Protein AF-A0A1F9TQT5-F1 (afdb_monomer_lite)

Radius of gyration: 27.57 Å; chains: 1; bounding box: 83×84×64 Å

Foldseek 3Di:
DDDDDDDDDDDDDDDDDDDDDDDDDDDDDDPDPPPPPPPVPPPPPLPPPPLDDDPDDDDDDDDDDDDDDDDDDDDDDDDDDDDDDDDDDDDDDDPLVVLVVLLVVLCVQLVVCVVVLVLQRNLVSLVSNLVSDDPLDLVNLQSLLSSLSSCVSVVVLVVSLVSLVVSCVSCVVSVHAAQSVLSSLQSNLSSCVVVVVLVSSLVSLVVSLVRYPDPVSNVVSVVSNVVSVVVD

pLDDT: mean 75.26, std 25.45, range [32.09, 98.75]

Secondary structure (DSSP, 8-state):
----------------------------------------------TT---S--PPPP-----PPPPPPPPPP--PPPP--PPP-PPP------HHHHHHHHHHHHHHHHHHHHHTT-HHHHHHHHHHHGGGSPTT-THHHHHHHHHHHHHHHTT-HHHHHHHHHHHHHHHHHHT--SHHHHHHHHHHHHHHHHTT-HHHHHHHHHHHHHH---HHHHHHHHHHHHHHHHT-

Structure (mmCIF, N/CA/C/O backbone):
data_AF-A0A1F9TQT5-F1
#
_entry.id   AF-A0A1F9TQT5-F1
#
loop_
_atom_site.group_PDB
_atom_site.id
_atom_site.type_symbol
_atom_site.label_atom_id
_atom_site.label_alt_id
_atom_site.label_comp_id
_atom_site.label_asym_id
_atom_site.label_entity_id
_atom_site.label_seq_id
_atom_site.pdbx_PDB_ins_code
_atom_site.Cartn_x
_atom_site.Cartn_y
_atom_site.Cartn_z
_atom_site.occupancy
_atom_site.B_iso_or_equiv
_atom_site.auth_seq_id
_atom_site.auth_comp_id
_atom_site.auth_asym_id
_atom_site.auth_atom_id
_atom_site.pdbx_PDB_model_num
ATOM 1 N N . MET A 1 1 ? -51.289 10.718 -41.115 1.00 45.22 1 MET A N 1
ATOM 2 C CA . MET A 1 1 ? -51.256 12.180 -41.342 1.00 45.22 1 MET A CA 1
ATOM 3 C C . MET A 1 1 ? -50.184 12.762 -40.437 1.00 45.22 1 MET A C 1
ATOM 5 O O . MET A 1 1 ? -50.334 12.695 -39.227 1.00 45.22 1 MET A O 1
ATOM 9 N N . GLY A 1 2 ? -49.058 13.178 -41.018 1.00 49.69 2 GLY A N 1
ATOM 10 C CA . GLY A 1 2 ? -47.889 13.660 -40.278 1.00 49.69 2 GLY A CA 1
ATOM 11 C C . GLY A 1 2 ? -47.959 15.147 -39.932 1.00 49.69 2 GLY A C 1
ATOM 12 O O . GLY A 1 2 ? -48.778 15.867 -40.498 1.00 49.69 2 GLY A O 1
ATOM 13 N N . LYS A 1 3 ? -47.073 15.569 -39.021 1.00 54.22 3 LYS A N 1
ATOM 14 C CA . LYS A 1 3 ? -46.531 16.934 -38.871 1.00 54.22 3 LYS A CA 1
ATOM 15 C C . LYS A 1 3 ? -45.318 16.879 -37.922 1.00 54.22 3 LYS A C 1
ATOM 17 O O . LYS A 1 3 ? -45.461 16.482 -36.774 1.00 54.22 3 LYS A O 1
ATOM 22 N N . THR A 1 4 ? -44.103 16.894 -38.475 1.00 53.19 4 THR A N 1
ATOM 23 C CA . THR A 1 4 ? -43.129 18.010 -38.418 1.00 53.19 4 THR A CA 1
ATOM 24 C C . THR A 1 4 ? -42.809 18.519 -37.010 1.00 53.19 4 THR A C 1
ATOM 26 O O . THR A 1 4 ? -43.543 19.338 -36.467 1.00 53.19 4 THR A O 1
ATOM 29 N N . PHE A 1 5 ? -41.648 18.122 -36.475 1.00 62.62 5 PHE A N 1
ATOM 30 C CA . PHE A 1 5 ? -40.952 18.878 -35.432 1.00 62.62 5 PHE A CA 1
ATOM 31 C C . PHE A 1 5 ? -39.603 19.367 -35.959 1.00 62.62 5 PHE A C 1
ATOM 33 O O . PHE A 1 5 ? -38.806 18.611 -36.512 1.00 62.62 5 PHE A O 1
ATOM 40 N N . ILE A 1 6 ? -39.437 20.679 -35.836 1.00 65.12 6 ILE A N 1
ATOM 41 C CA . ILE A 1 6 ? -38.370 21.515 -36.371 1.00 65.12 6 ILE A CA 1
ATOM 42 C C . ILE A 1 6 ? -37.166 21.464 -35.425 1.00 65.12 6 ILE A C 1
ATOM 44 O O . ILE A 1 6 ? -37.299 21.644 -34.216 1.00 65.12 6 ILE A O 1
ATOM 48 N N . VAL A 1 7 ? -35.992 21.233 -36.010 1.00 57.22 7 VAL A N 1
ATOM 49 C CA . VAL A 1 7 ? -34.671 21.316 -35.381 1.00 57.22 7 VAL A CA 1
ATOM 50 C C . VAL A 1 7 ? -34.305 22.790 -35.194 1.00 57.22 7 VAL A C 1
ATOM 52 O O . VAL A 1 7 ? -34.235 23.523 -36.177 1.00 57.22 7 VAL A O 1
ATOM 55 N N . PHE A 1 8 ? -34.021 23.219 -33.963 1.00 59.56 8 PHE A N 1
ATOM 56 C CA . PHE A 1 8 ? -33.324 24.482 -33.704 1.00 59.56 8 PHE A CA 1
ATOM 57 C C . PHE A 1 8 ? -31.905 24.192 -33.215 1.00 59.56 8 PHE A C 1
ATOM 59 O O . PHE A 1 8 ? -31.675 23.784 -32.080 1.00 59.56 8 PHE A O 1
ATOM 66 N N . LEU A 1 9 ? -30.964 24.389 -34.136 1.00 54.84 9 LEU A N 1
ATOM 67 C CA . LEU A 1 9 ? -29.524 24.419 -33.930 1.00 54.84 9 LEU A CA 1
ATOM 68 C C . LEU A 1 9 ? -29.141 25.854 -33.535 1.00 54.84 9 LEU A C 1
ATOM 70 O O . LEU A 1 9 ? -29.185 26.751 -34.374 1.00 54.84 9 LEU A O 1
ATOM 74 N N . THR A 1 10 ? -28.772 26.091 -32.278 1.00 59.00 10 THR A N 1
ATOM 75 C CA . THR A 1 10 ? -28.214 27.377 -31.836 1.00 59.00 10 THR A CA 1
ATOM 76 C C . THR A 1 10 ? -26.701 27.269 -31.689 1.00 59.00 10 THR A C 1
ATOM 78 O O . THR A 1 10 ? -26.166 26.738 -30.719 1.00 59.00 10 THR A O 1
ATOM 81 N N . LEU A 1 11 ? -26.014 27.777 -32.711 1.00 53.59 11 LEU A N 1
ATOM 82 C CA . LEU A 1 11 ? -24.573 27.978 -32.776 1.00 53.59 11 LEU A CA 1
ATOM 83 C C . LEU A 1 11 ? -24.251 29.357 -32.180 1.00 53.59 11 LEU A C 1
ATOM 85 O O . LEU A 1 11 ? -24.638 30.375 -32.750 1.00 53.59 11 LEU A O 1
ATOM 89 N N . ALA A 1 12 ? -23.554 29.403 -31.044 1.00 63.47 12 ALA A N 1
ATOM 90 C CA . ALA A 1 12 ? -23.038 30.647 -30.476 1.00 63.47 12 ALA A CA 1
ATOM 91 C C . ALA A 1 12 ? -21.530 30.753 -30.745 1.00 63.47 12 ALA A C 1
ATOM 93 O O . ALA A 1 12 ? -20.718 30.075 -30.117 1.00 63.47 12 ALA A O 1
ATOM 94 N N . PHE A 1 13 ? -21.178 31.611 -31.704 1.00 51.25 13 PHE A N 1
ATOM 95 C CA . PHE A 1 13 ? -19.832 32.139 -31.906 1.00 51.25 13 PHE A CA 1
ATOM 96 C C . PHE A 1 13 ? -19.514 33.148 -30.795 1.00 51.25 13 PHE A C 1
ATOM 98 O O . PHE A 1 13 ? -20.231 34.132 -30.631 1.00 51.25 13 PHE A O 1
ATOM 105 N N . LEU A 1 14 ? -18.416 32.935 -30.071 1.00 60.16 14 LEU A N 1
ATOM 106 C CA . LEU A 1 14 ? -17.790 33.949 -29.223 1.00 60.16 14 LEU A CA 1
ATOM 107 C C . LEU A 1 14 ? -16.390 34.235 -29.767 1.00 60.16 14 LEU A C 1
ATOM 109 O O . LEU A 1 14 ? -15.408 33.571 -29.450 1.00 60.16 14 LEU A O 1
ATOM 113 N N . THR A 1 15 ? -16.349 35.235 -30.641 1.00 62.97 15 THR A N 1
ATOM 114 C CA . THR A 1 15 ? -15.169 35.995 -31.050 1.00 62.97 15 THR A CA 1
ATOM 115 C C . THR A 1 15 ? -14.779 36.968 -29.937 1.00 62.97 15 THR A C 1
ATOM 117 O O . THR A 1 15 ? -15.604 37.778 -29.519 1.00 62.97 15 THR A O 1
ATOM 120 N N . GLY A 1 16 ? -13.524 36.925 -29.488 1.00 53.72 16 GLY A N 1
ATOM 121 C CA . GLY A 1 16 ? -12.944 37.891 -28.552 1.00 53.72 16 GLY A CA 1
ATOM 122 C C . GLY A 1 16 ? -11.478 38.154 -28.892 1.00 53.72 16 GLY A C 1
ATOM 123 O O . GLY A 1 16 ? -10.667 37.234 -28.900 1.00 53.72 16 GLY A O 1
ATOM 124 N N . CYS A 1 17 ? -11.181 39.407 -29.234 1.00 53.62 17 CYS A N 1
ATOM 125 C CA . CYS A 1 17 ? -9.953 39.894 -29.853 1.00 53.62 17 CYS A CA 1
ATOM 126 C C . CYS A 1 17 ? -8.804 40.220 -28.871 1.00 53.62 17 CYS A C 1
ATOM 128 O O . CYS A 1 17 ? -9.036 40.609 -27.733 1.00 53.62 17 CYS A O 1
ATOM 130 N N . SER A 1 18 ? -7.591 40.231 -29.439 1.00 51.34 18 SER A N 1
ATOM 131 C CA . SER A 1 18 ? -6.497 41.201 -29.226 1.00 51.34 18 SER A CA 1
ATOM 132 C C . SER A 1 18 ? -5.712 41.235 -27.905 1.00 51.34 18 SER A C 1
ATOM 134 O O . SER A 1 18 ? -6.161 41.763 -26.895 1.00 51.34 18 SER A O 1
ATOM 136 N N . GLY A 1 19 ? -4.428 40.872 -28.005 1.00 47.56 19 GLY A N 1
ATOM 137 C CA . GLY A 1 19 ? -3.360 41.259 -27.079 1.00 47.56 19 GLY A CA 1
ATOM 138 C C . GLY A 1 19 ? -1.997 41.245 -27.784 1.00 47.56 19 GLY A C 1
ATOM 139 O O . GLY A 1 19 ? -1.537 40.208 -28.237 1.00 47.56 19 GLY A O 1
ATOM 140 N N . MET A 1 20 ? -1.402 42.425 -27.928 1.00 47.47 20 MET A N 1
ATOM 141 C CA . MET A 1 20 ? -0.271 42.824 -28.779 1.00 47.47 20 MET A CA 1
ATOM 142 C C . MET A 1 20 ? 1.074 42.871 -28.002 1.00 47.47 20 MET A C 1
ATOM 144 O O . MET A 1 20 ? 1.066 43.308 -26.855 1.00 47.47 20 MET A O 1
ATOM 148 N N . ARG A 1 21 ? 2.208 42.618 -28.705 1.00 49.56 21 ARG A N 1
ATOM 149 C CA . ARG A 1 21 ? 3.641 42.971 -28.404 1.00 49.56 21 ARG A CA 1
ATOM 150 C C . ARG A 1 21 ? 4.339 42.182 -27.267 1.00 49.56 21 ARG A C 1
ATOM 152 O O . ARG A 1 21 ? 3.702 41.829 -26.294 1.00 49.56 21 ARG A O 1
ATOM 159 N N . ARG A 1 22 ? 5.652 41.885 -27.270 1.00 40.47 22 ARG A N 1
ATOM 160 C CA . ARG A 1 22 ? 6.857 42.432 -27.939 1.00 40.47 22 ARG A CA 1
ATOM 161 C C . ARG A 1 22 ? 7.814 41.307 -28.368 1.00 40.47 22 ARG A C 1
ATOM 163 O O . ARG A 1 22 ? 7.971 40.325 -27.656 1.00 40.47 22 ARG A O 1
ATOM 170 N N . SER A 1 23 ? 8.525 41.542 -29.462 1.00 57.75 23 SER A N 1
ATOM 171 C CA . SER A 1 23 ? 9.798 40.912 -29.811 1.00 57.75 23 SER A CA 1
ATOM 172 C C . SER A 1 23 ? 10.954 41.770 -29.285 1.00 57.75 23 SER A C 1
ATOM 174 O O . SER A 1 23 ? 10.975 42.974 -29.550 1.00 57.75 23 SER A O 1
ATOM 176 N N . SER A 1 24 ? 11.916 41.163 -28.589 1.00 50.78 24 SER A N 1
ATOM 177 C CA . SER A 1 24 ? 13.269 41.708 -28.439 1.00 50.78 24 SER A CA 1
ATOM 178 C C . SER A 1 24 ? 14.276 40.616 -28.064 1.00 50.78 24 SER A C 1
ATOM 180 O O . SER A 1 24 ? 14.103 39.947 -27.049 1.00 50.78 24 SER A O 1
ATOM 182 N N . THR A 1 25 ? 15.342 40.582 -28.870 1.00 45.00 25 THR A N 1
ATOM 183 C CA . THR A 1 25 ? 16.742 40.212 -28.578 1.00 45.00 25 THR A CA 1
ATOM 184 C C . THR A 1 25 ? 17.143 38.747 -28.376 1.00 45.00 25 THR A C 1
ATOM 186 O O . THR A 1 25 ? 16.633 38.033 -27.523 1.00 45.00 25 THR A O 1
ATOM 189 N N . ALA A 1 26 ? 18.112 38.377 -29.217 1.00 47.78 26 ALA A N 1
ATOM 190 C CA . ALA A 1 26 ? 18.937 37.184 -29.229 1.00 47.78 26 ALA A CA 1
ATOM 191 C C . ALA A 1 26 ? 20.038 37.213 -28.148 1.00 47.78 26 ALA A C 1
ATOM 193 O O . ALA A 1 26 ? 20.253 38.248 -27.517 1.00 47.78 26 ALA A O 1
ATOM 194 N N . GLU A 1 27 ? 20.759 36.087 -28.090 1.00 49.69 27 GLU A N 1
ATOM 195 C CA . GLU A 1 27 ? 22.012 35.802 -27.372 1.00 49.69 27 GLU A CA 1
ATOM 196 C C . GLU A 1 27 ? 21.855 35.495 -25.866 1.00 49.69 27 GLU A C 1
ATOM 198 O O . GLU A 1 27 ? 21.744 36.393 -25.039 1.00 49.69 27 GLU A O 1
ATOM 203 N N . ASP A 1 28 ? 21.832 34.211 -25.496 1.00 40.28 28 ASP A N 1
ATOM 204 C CA . ASP A 1 28 ? 23.001 33.540 -24.898 1.00 40.28 28 ASP A CA 1
ATOM 205 C C . ASP A 1 28 ? 22.652 32.074 -24.579 1.00 40.28 28 ASP A C 1
ATOM 207 O O . ASP A 1 28 ? 21.642 31.750 -23.949 1.00 40.28 28 ASP A O 1
ATOM 211 N N . GLU A 1 29 ? 23.484 31.178 -25.090 1.00 49.66 29 GLU A N 1
ATOM 212 C CA . GLU A 1 29 ? 23.343 29.734 -25.022 1.00 49.66 29 GLU A CA 1
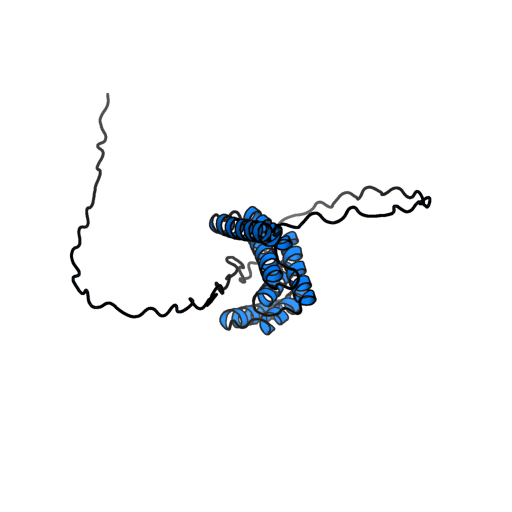ATOM 213 C C . GLU A 1 29 ? 23.944 29.253 -23.697 1.00 49.66 29 GLU A C 1
ATOM 215 O O . GLU A 1 29 ? 25.135 28.980 -23.584 1.00 49.66 29 GLU A O 1
ATOM 220 N N . THR A 1 30 ? 23.107 29.128 -22.668 1.00 42.69 30 THR A N 1
ATOM 221 C CA . THR A 1 30 ? 23.433 28.336 -21.478 1.00 42.69 30 THR A CA 1
ATOM 222 C C . THR A 1 30 ? 22.415 27.214 -21.348 1.00 42.69 30 THR A C 1
ATOM 224 O O . THR A 1 30 ? 21.238 27.416 -21.054 1.00 42.69 30 THR A O 1
ATOM 227 N N . VAL A 1 31 ? 22.876 25.993 -21.627 1.00 46.22 31 VAL A N 1
ATOM 228 C CA . VAL A 1 31 ? 22.126 24.752 -21.421 1.00 46.22 31 VAL A CA 1
ATOM 229 C C . VAL A 1 31 ? 21.972 24.541 -19.915 1.00 46.22 31 VAL A C 1
ATOM 231 O O . VAL A 1 31 ? 22.764 23.855 -19.270 1.00 46.22 31 VAL A O 1
ATOM 234 N N . GLU A 1 32 ? 20.947 25.162 -19.340 1.00 35.03 32 GLU A N 1
ATOM 235 C CA . GLU A 1 32 ? 20.477 24.853 -17.999 1.00 35.03 32 GLU A CA 1
ATOM 236 C C . GLU A 1 32 ? 19.647 23.564 -18.086 1.00 35.03 32 GLU A C 1
ATOM 238 O O . GLU A 1 32 ? 18.531 23.524 -18.609 1.00 35.03 32 GLU A O 1
ATOM 243 N N . LEU A 1 33 ? 20.244 22.464 -17.624 1.00 42.53 33 LEU A N 1
ATOM 244 C CA . LEU A 1 33 ? 19.561 21.191 -17.415 1.00 42.53 33 LEU A CA 1
ATOM 245 C C . LEU A 1 33 ? 18.274 21.444 -16.614 1.00 42.53 33 LEU A C 1
ATOM 247 O O . LEU A 1 33 ? 18.366 21.983 -15.507 1.00 42.53 33 LEU A O 1
ATOM 251 N N . PRO A 1 34 ? 17.083 21.031 -17.090 1.00 36.38 34 PRO A N 1
ATOM 252 C CA . PRO A 1 34 ? 15.889 21.133 -16.274 1.00 36.38 34 PRO A CA 1
ATOM 253 C C . PRO A 1 34 ? 16.090 20.261 -15.038 1.00 36.38 34 PRO A C 1
ATOM 255 O O . PRO A 1 34 ? 16.117 19.028 -15.108 1.00 36.38 34 PRO A O 1
ATOM 258 N N . SER A 1 35 ? 16.246 20.933 -13.897 1.00 39.50 35 SER A N 1
ATOM 259 C CA . SER A 1 35 ? 16.169 20.334 -12.577 1.00 39.50 35 SER A CA 1
ATOM 260 C C . SER A 1 35 ? 14.953 19.421 -12.549 1.00 39.50 35 SER A C 1
ATOM 262 O O . SER A 1 35 ? 13.808 19.859 -12.673 1.00 39.50 35 SER A O 1
ATOM 264 N N . ARG A 1 36 ? 15.222 18.124 -12.395 1.00 41.88 36 ARG A N 1
ATOM 265 C CA . ARG A 1 36 ? 14.241 17.066 -12.176 1.00 41.88 36 ARG A CA 1
ATOM 266 C C . ARG A 1 36 ? 13.657 17.239 -10.773 1.00 41.88 36 ARG A C 1
ATOM 268 O O . ARG A 1 36 ? 13.863 16.414 -9.890 1.00 41.88 36 ARG A O 1
ATOM 275 N N . GLY A 1 37 ? 12.931 18.336 -10.571 1.00 36.12 37 GLY A N 1
ATOM 276 C CA . GLY A 1 37 ? 12.015 18.550 -9.464 1.00 36.12 37 GLY A CA 1
ATOM 277 C C . GLY A 1 37 ? 10.826 17.629 -9.665 1.00 36.12 37 GLY A C 1
ATOM 278 O O . GLY A 1 37 ? 9.769 18.040 -10.133 1.00 36.12 37 GLY A O 1
ATOM 279 N N . GLY A 1 38 ? 11.042 16.343 -9.390 1.00 38.09 38 GLY A N 1
ATOM 280 C CA . GLY A 1 38 ? 10.007 15.328 -9.341 1.00 38.09 38 GLY A CA 1
ATOM 281 C C . GLY A 1 38 ? 9.095 15.595 -8.157 1.00 38.09 38 GLY A C 1
ATOM 282 O O . GLY A 1 38 ? 9.127 14.868 -7.170 1.00 38.09 38 GLY A O 1
ATOM 283 N N . ASP A 1 39 ? 8.251 16.613 -8.271 1.00 34.19 39 ASP A N 1
ATOM 284 C CA . ASP A 1 39 ? 7.104 16.804 -7.399 1.00 34.19 39 ASP A CA 1
ATOM 285 C C . ASP A 1 39 ? 5.994 15.824 -7.829 1.00 34.19 39 ASP A C 1
ATOM 287 O O . ASP A 1 39 ? 4.880 16.175 -8.204 1.00 34.19 39 ASP A O 1
ATOM 291 N N . SER A 1 40 ? 6.318 14.526 -7.828 1.00 41.47 40 SER A N 1
ATOM 292 C CA . SER A 1 40 ? 5.352 13.437 -8.012 1.00 41.47 40 SER A CA 1
ATOM 293 C C . SER A 1 40 ? 4.633 13.099 -6.705 1.00 41.47 40 SER A C 1
ATOM 295 O O . SER A 1 40 ? 3.995 12.051 -6.583 1.00 41.47 40 SER A O 1
ATOM 297 N N . SER A 1 41 ? 4.683 14.007 -5.730 1.00 40.16 41 SER A N 1
ATOM 298 C CA . SER A 1 41 ? 3.899 13.962 -4.508 1.00 40.16 41 SER A CA 1
ATOM 299 C C . SER A 1 41 ? 2.463 14.448 -4.760 1.00 40.16 41 SER A C 1
ATOM 301 O O . SER A 1 41 ? 1.881 15.189 -3.972 1.00 40.16 41 SER A O 1
ATOM 303 N N . GLN A 1 42 ? 1.808 13.960 -5.826 1.00 41.66 42 GLN A N 1
ATOM 304 C CA . GLN A 1 42 ? 0.351 13.880 -5.777 1.00 41.66 42 GLN A CA 1
ATOM 305 C C . GLN A 1 42 ? 0.019 12.899 -4.658 1.00 41.66 42 GLN A C 1
ATOM 307 O O . GLN A 1 42 ? -0.041 11.680 -4.854 1.00 41.66 42 GLN A O 1
ATOM 312 N N . ALA A 1 43 ? -0.121 13.470 -3.460 1.00 38.75 43 ALA A N 1
ATOM 313 C CA . ALA A 1 43 ? -0.627 12.849 -2.265 1.00 38.75 43 ALA A CA 1
ATOM 314 C C . ALA A 1 43 ? -1.922 12.170 -2.675 1.00 38.75 43 ALA A C 1
ATOM 316 O O . ALA A 1 43 ? -2.959 12.811 -2.875 1.00 38.75 43 ALA A O 1
ATOM 317 N N . PHE A 1 44 ? -1.822 10.862 -2.882 1.00 43.09 44 PHE A N 1
ATOM 318 C CA . PHE A 1 44 ? -2.941 10.015 -3.195 1.00 43.09 44 PHE A CA 1
ATOM 319 C C . PHE A 1 44 ? -3.796 10.009 -1.940 1.00 43.09 44 PHE A C 1
ATOM 321 O O . PHE A 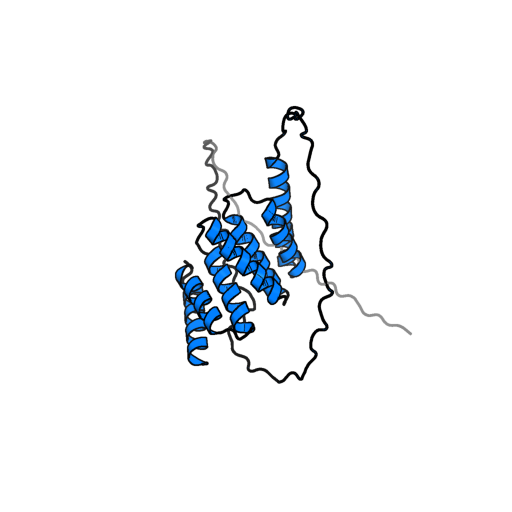1 44 ? -3.631 9.208 -1.029 1.00 43.09 44 PHE A O 1
ATOM 328 N N . SER A 1 45 ? -4.683 10.994 -1.863 1.00 46.19 45 SER A N 1
ATOM 329 C CA . SER A 1 45 ? -5.809 10.960 -0.958 1.00 46.19 45 SER A CA 1
ATOM 330 C C . SER A 1 45 ? -6.571 9.725 -1.384 1.00 46.19 45 SER A C 1
ATOM 332 O O . SER A 1 45 ? -7.228 9.804 -2.414 1.00 46.19 45 SER A O 1
ATOM 334 N N . LEU A 1 46 ? -6.400 8.597 -0.680 1.00 46.12 46 LEU A N 1
ATOM 335 C CA . LEU A 1 46 ? -7.192 7.378 -0.848 1.00 46.12 46 LEU A CA 1
ATOM 336 C C . LEU A 1 46 ? -8.666 7.813 -0.971 1.00 46.12 46 LEU A C 1
ATOM 338 O O . LEU A 1 46 ? -9.288 8.156 0.038 1.00 46.12 46 LEU A O 1
ATOM 342 N N . PRO A 1 47 ? -9.219 7.932 -2.192 1.00 37.53 47 PRO A N 1
ATOM 343 C CA . PRO A 1 47 ? -10.530 8.501 -2.385 1.00 37.53 47 PRO A CA 1
ATOM 344 C C . PRO A 1 47 ? -11.505 7.393 -2.044 1.00 37.53 47 PRO A C 1
ATOM 346 O O . PRO A 1 47 ? -11.455 6.309 -2.624 1.00 37.53 47 PRO A O 1
ATOM 349 N N . GLY A 1 48 ? -12.353 7.660 -1.058 1.00 38.69 48 GLY A N 1
ATOM 350 C CA . GLY A 1 48 ? -13.302 6.669 -0.575 1.00 38.69 48 GLY A CA 1
ATOM 351 C C . GLY A 1 48 ? -12.742 5.706 0.468 1.00 38.69 48 GLY A C 1
ATOM 352 O O . GLY A 1 48 ? -13.225 4.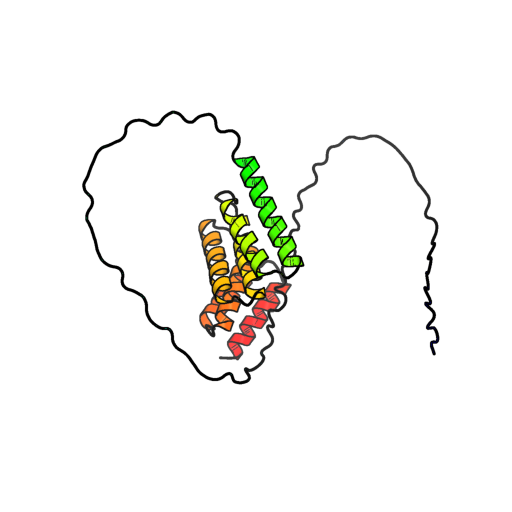584 0.542 1.00 38.69 48 GLY A O 1
ATOM 353 N N . VAL A 1 49 ? -11.793 6.129 1.310 1.00 43.62 49 VAL A N 1
ATOM 354 C CA . VAL A 1 49 ? -11.755 5.617 2.690 1.00 43.62 49 VAL A CA 1
ATOM 355 C C . VAL A 1 49 ? -12.724 6.485 3.503 1.00 43.62 49 VAL A C 1
ATOM 357 O O . VAL A 1 49 ? -12.332 7.562 3.963 1.00 43.62 49 VAL A O 1
ATOM 360 N N . PRO A 1 50 ? -14.018 6.124 3.622 1.00 38.56 50 PRO A N 1
ATOM 361 C CA . PRO A 1 50 ? -14.889 6.786 4.574 1.00 38.56 50 PRO A CA 1
ATOM 362 C C . PRO A 1 50 ? -14.379 6.440 5.974 1.00 38.56 50 PRO A C 1
ATOM 364 O O . PRO A 1 50 ? -14.693 5.393 6.517 1.00 38.56 50 PRO A O 1
ATOM 367 N N . LEU A 1 51 ? -13.626 7.348 6.594 1.00 51.09 51 LEU A N 1
ATOM 368 C CA . LEU A 1 51 ? -13.324 7.290 8.033 1.00 51.09 51 LEU A CA 1
ATOM 369 C C . LEU A 1 51 ? -14.536 7.723 8.884 1.00 51.09 51 LEU A C 1
ATOM 371 O O . LEU A 1 51 ? -14.390 8.140 10.029 1.00 51.09 51 LEU A O 1
ATOM 375 N N . LYS A 1 52 ? -15.747 7.683 8.311 1.00 40.78 52 LYS A N 1
ATOM 376 C CA . LYS A 1 52 ? -17.006 7.888 9.025 1.00 40.78 52 LYS A CA 1
ATOM 377 C C . LYS A 1 52 ? -17.634 6.529 9.295 1.00 40.78 52 LYS A C 1
ATOM 379 O O . LYS A 1 52 ? -17.993 5.802 8.374 1.00 40.78 52 LYS A O 1
ATOM 384 N N . PHE A 1 53 ? -17.772 6.245 10.583 1.00 40.00 53 PHE A N 1
ATOM 385 C CA . PHE A 1 53 ? -18.536 5.151 11.158 1.00 40.00 53 PHE A CA 1
ATOM 386 C C . PHE A 1 53 ? -19.960 5.133 10.575 1.00 40.00 53 PHE A C 1
ATOM 388 O O . PHE A 1 53 ? -20.740 6.053 10.813 1.00 40.00 53 PHE A O 1
ATOM 395 N N . MET A 1 54 ? -20.303 4.096 9.809 1.00 34.94 54 MET A N 1
ATOM 396 C CA . MET A 1 54 ? -21.698 3.706 9.593 1.00 34.94 54 MET A CA 1
ATOM 397 C C . MET A 1 54 ? -21.915 2.364 10.303 1.00 34.94 54 MET A C 1
ATOM 399 O O . MET A 1 54 ? -21.188 1.411 10.007 1.00 34.94 54 MET A O 1
ATOM 403 N N . PRO A 1 55 ? -22.865 2.271 11.252 1.00 35.25 55 PRO A N 1
ATOM 404 C CA . PRO A 1 55 ? -23.174 1.012 11.917 1.00 35.25 55 PRO A CA 1
ATOM 405 C C . PRO A 1 55 ? -23.776 0.013 10.910 1.00 35.25 55 PRO A C 1
ATOM 407 O O . PRO A 1 55 ? -24.523 0.418 10.014 1.00 35.25 55 PRO A O 1
ATOM 410 N N . PRO A 1 56 ? -23.450 -1.289 11.007 1.00 42.50 56 PRO A N 1
ATOM 411 C CA . PRO A 1 56 ? -23.879 -2.269 10.020 1.00 42.50 56 PRO A CA 1
ATOM 412 C C . PRO A 1 56 ? -25.370 -2.595 10.167 1.00 42.50 56 PRO A C 1
ATOM 414 O O . PRO A 1 56 ? -25.803 -3.128 11.187 1.00 42.50 56 PRO A O 1
ATOM 417 N N . ALA A 1 57 ? -26.138 -2.354 9.104 1.00 35.72 57 ALA A N 1
ATOM 418 C CA . ALA A 1 57 ? -27.381 -3.077 8.877 1.00 35.72 57 ALA A CA 1
ATOM 419 C C . ALA A 1 57 ? -27.050 -4.552 8.598 1.00 35.72 57 ALA A C 1
ATOM 421 O O . ALA A 1 57 ? -26.160 -4.873 7.805 1.00 35.72 57 ALA A O 1
ATOM 422 N N . ALA A 1 58 ? -27.761 -5.425 9.304 1.00 40.75 58 ALA A N 1
ATOM 423 C CA . ALA A 1 58 ? -27.594 -6.866 9.335 1.00 40.75 58 ALA A CA 1
ATOM 424 C C . ALA A 1 58 ? -27.475 -7.504 7.939 1.00 40.75 58 ALA A C 1
ATOM 426 O O . ALA A 1 58 ? -28.303 -7.275 7.057 1.00 40.75 58 ALA A O 1
ATOM 427 N N . ARG A 1 59 ? -26.480 -8.382 7.769 1.00 42.47 59 ARG A N 1
ATOM 428 C CA . ARG A 1 59 ? -26.493 -9.412 6.727 1.00 42.47 59 ARG A CA 1
ATOM 429 C C . ARG A 1 59 ? -26.276 -10.779 7.356 1.00 42.47 59 ARG A C 1
ATOM 431 O O . ARG A 1 59 ? -25.370 -10.998 8.153 1.00 42.47 59 ARG A O 1
ATOM 438 N N . THR A 1 60 ? -27.201 -11.649 7.001 1.00 34.56 60 THR A N 1
ATOM 439 C CA . THR A 1 60 ? -27.445 -13.007 7.462 1.00 34.56 60 THR A CA 1
ATOM 440 C C . THR A 1 60 ? -26.405 -14.016 6.969 1.00 34.56 60 THR A C 1
ATOM 442 O O . THR A 1 60 ? -25.977 -13.969 5.822 1.00 34.56 60 THR A O 1
ATOM 445 N N . LYS A 1 61 ? -26.063 -14.934 7.883 1.00 36.84 61 LYS A N 1
ATOM 446 C CA . LYS A 1 61 ? -25.646 -16.346 7.751 1.00 36.84 61 LYS A CA 1
ATOM 447 C C . LYS A 1 61 ? -25.081 -16.883 6.412 1.00 36.84 61 LYS A C 1
ATOM 449 O O . LYS A 1 61 ? -25.814 -17.086 5.455 1.00 36.84 61 LYS A O 1
ATOM 454 N N . ALA A 1 62 ? -23.818 -17.313 6.534 1.00 32.09 62 ALA A N 1
ATOM 455 C CA . ALA A 1 62 ? -23.272 -18.669 6.319 1.00 32.09 62 ALA A CA 1
ATOM 456 C C . ALA A 1 62 ? -23.110 -19.260 4.901 1.00 32.09 62 ALA A C 1
ATOM 458 O O . ALA A 1 62 ? -24.086 -19.516 4.210 1.00 32.09 62 ALA A O 1
ATOM 459 N N . ALA A 1 63 ? -21.870 -19.670 4.589 1.00 32.84 63 ALA A N 1
ATOM 460 C CA . ALA A 1 63 ? -21.501 -21.069 4.312 1.00 32.84 63 ALA A CA 1
ATOM 461 C C . ALA A 1 63 ? -19.966 -21.249 4.403 1.00 32.84 63 ALA A C 1
ATOM 463 O O . ALA A 1 63 ? -19.206 -20.393 3.955 1.00 32.84 63 ALA A O 1
ATOM 464 N N . ALA A 1 64 ? -19.536 -22.339 5.042 1.00 41.97 64 ALA A N 1
ATOM 465 C CA . ALA A 1 64 ? -18.147 -22.723 5.308 1.00 41.97 64 ALA A CA 1
ATOM 466 C C . ALA A 1 64 ? -17.470 -23.405 4.090 1.00 41.97 64 ALA A C 1
ATOM 468 O O . ALA A 1 64 ? -18.179 -23.904 3.215 1.00 41.97 64 ALA A O 1
ATOM 469 N N . PRO A 1 65 ? -16.121 -23.444 4.022 1.00 39.22 65 PRO A N 1
ATOM 470 C CA . PRO A 1 65 ? -15.376 -24.022 2.901 1.00 39.22 65 PRO A CA 1
ATOM 471 C C . PRO A 1 65 ? -15.217 -25.550 3.008 1.00 39.22 65 PRO A C 1
ATOM 473 O O . PRO A 1 65 ? -15.059 -26.094 4.100 1.00 39.22 65 PRO A O 1
ATOM 476 N N . ALA A 1 66 ? -15.216 -26.226 1.856 1.00 41.34 66 ALA A N 1
ATOM 477 C CA . ALA A 1 66 ? -14.869 -27.643 1.707 1.00 41.34 66 ALA A CA 1
ATOM 478 C C . ALA A 1 66 ? -13.350 -27.825 1.426 1.00 41.34 66 ALA A C 1
ATOM 480 O O . ALA A 1 66 ? -12.699 -26.861 1.014 1.00 41.34 66 ALA A O 1
ATOM 481 N N . PRO A 1 67 ? -12.776 -29.017 1.689 1.00 46.88 67 PRO A N 1
ATOM 482 C CA . PRO A 1 67 ? -11.390 -29.181 2.140 1.00 46.88 67 PRO A CA 1
ATOM 483 C C . PRO A 1 67 ? -10.335 -29.385 1.038 1.00 46.88 67 PRO A C 1
ATOM 485 O O . PRO A 1 67 ? -10.631 -29.797 -0.081 1.00 46.88 67 PRO A O 1
ATOM 488 N N . SER A 1 68 ? -9.082 -29.119 1.434 1.00 40.50 68 SER A N 1
ATOM 489 C CA . SER A 1 68 ? -7.826 -29.424 0.737 1.00 40.50 68 SER A CA 1
ATOM 490 C C . SER A 1 68 ? -7.743 -30.866 0.242 1.00 40.50 68 SER A C 1
ATOM 492 O O . SER A 1 68 ? -8.004 -31.797 1.000 1.00 40.50 68 SER A O 1
ATOM 494 N N . ALA A 1 69 ? -7.270 -31.033 -0.994 1.00 43.44 69 ALA A N 1
ATOM 495 C CA . ALA A 1 69 ? -6.827 -32.315 -1.521 1.00 43.44 69 ALA A CA 1
ATOM 496 C C . ALA A 1 69 ? -5.355 -32.584 -1.162 1.00 43.44 69 ALA A C 1
ATOM 498 O O . ALA A 1 69 ? -4.494 -31.706 -1.239 1.00 43.44 69 ALA A O 1
ATOM 499 N N . GLU A 1 70 ? -5.135 -33.830 -0.765 1.00 42.16 70 GLU A N 1
ATOM 500 C CA . GLU A 1 70 ? -3.936 -34.472 -0.238 1.00 42.16 70 GLU A CA 1
ATOM 501 C C . GLU A 1 70 ? -2.757 -34.512 -1.227 1.00 42.16 70 GLU A C 1
ATOM 503 O O . GLU A 1 70 ? -2.910 -34.866 -2.397 1.00 42.16 70 GLU A O 1
ATOM 508 N N . GLN A 1 71 ? -1.556 -34.199 -0.735 1.00 40.16 71 GLN A N 1
ATOM 509 C CA . GLN A 1 71 ? -0.287 -34.453 -1.419 1.00 40.16 71 GLN A CA 1
ATOM 510 C C . GLN A 1 71 ? 0.179 -35.887 -1.127 1.00 40.16 71 GLN A C 1
ATOM 512 O O . GLN A 1 71 ? 0.212 -36.309 0.027 1.00 40.16 71 GLN A O 1
ATOM 517 N N . LYS A 1 72 ? 0.585 -36.626 -2.167 1.00 44.28 72 LYS A N 1
ATOM 518 C CA . LYS A 1 72 ? 1.178 -37.969 -2.055 1.00 44.28 72 LYS A CA 1
ATOM 519 C C . LYS A 1 72 ? 2.720 -37.887 -1.933 1.00 44.28 72 LYS A C 1
ATOM 521 O O . LYS A 1 72 ? 3.299 -37.019 -2.588 1.00 44.28 72 LYS A O 1
ATOM 526 N N . PRO A 1 73 ? 3.403 -38.763 -1.161 1.00 45.25 73 PRO A N 1
ATOM 527 C CA . PRO A 1 73 ? 4.841 -38.635 -0.886 1.00 45.25 73 PRO A CA 1
ATOM 528 C C . PRO A 1 73 ? 5.783 -39.373 -1.861 1.00 45.25 73 PRO A C 1
ATOM 530 O O . PRO A 1 73 ? 5.495 -40.490 -2.280 1.00 45.25 73 PRO A O 1
ATOM 533 N N . ALA A 1 74 ? 6.945 -38.730 -2.058 1.00 40.47 74 ALA A N 1
ATOM 534 C CA . ALA A 1 74 ? 8.330 -39.222 -2.182 1.00 40.47 74 ALA A CA 1
ATOM 535 C C . ALA A 1 74 ? 8.764 -40.200 -3.299 1.00 40.47 74 ALA A C 1
ATOM 537 O O . ALA A 1 74 ? 8.358 -41.355 -3.334 1.00 40.47 74 ALA A O 1
ATOM 538 N N . GLU A 1 75 ? 9.794 -39.784 -4.050 1.00 39.84 75 GLU A N 1
ATOM 539 C CA . GLU A 1 75 ? 10.869 -40.672 -4.514 1.00 39.84 75 GLU A CA 1
ATOM 540 C C . GLU A 1 75 ? 12.230 -39.951 -4.389 1.00 39.84 75 GLU A C 1
ATOM 542 O O . GLU A 1 75 ? 12.338 -38.748 -4.636 1.00 39.84 75 GLU A O 1
ATOM 547 N N . ALA A 1 76 ? 13.242 -40.670 -3.898 1.00 49.91 76 ALA A N 1
ATOM 548 C CA . ALA A 1 76 ? 14.571 -40.164 -3.551 1.00 49.91 76 ALA A CA 1
ATOM 549 C C . ALA A 1 76 ? 15.476 -39.959 -4.790 1.00 49.91 76 ALA A C 1
ATOM 551 O O . ALA A 1 76 ? 15.323 -40.669 -5.785 1.00 49.91 76 ALA A O 1
ATOM 552 N N . PRO A 1 77 ? 16.456 -39.034 -4.740 1.00 43.09 77 PRO A N 1
ATOM 553 C CA . PRO A 1 77 ? 17.319 -38.729 -5.879 1.00 43.09 77 PRO A CA 1
ATOM 554 C C . PRO A 1 77 ? 18.456 -39.753 -6.044 1.00 43.09 77 PRO A C 1
ATOM 556 O O . PRO A 1 77 ? 19.149 -40.096 -5.086 1.00 43.09 77 PRO A O 1
ATOM 559 N N . LYS A 1 78 ? 18.697 -40.193 -7.287 1.00 48.50 78 LYS A N 1
ATOM 560 C CA . LYS A 1 78 ? 19.952 -40.843 -7.713 1.00 48.50 78 LYS A CA 1
ATOM 561 C C . LYS A 1 78 ? 21.009 -39.778 -8.070 1.00 48.50 78 LYS A C 1
ATOM 563 O O . LYS A 1 78 ? 20.636 -38.774 -8.675 1.00 48.50 78 LYS A O 1
ATOM 568 N N . PRO A 1 79 ? 22.304 -39.981 -7.755 1.00 45.91 79 PRO A N 1
ATOM 569 C CA . PRO A 1 79 ? 23.360 -39.019 -8.074 1.00 45.91 79 PRO A CA 1
ATOM 570 C C . PRO A 1 79 ? 24.081 -39.262 -9.419 1.00 45.91 79 PRO A C 1
ATOM 572 O O . PRO A 1 79 ? 24.281 -40.408 -9.818 1.00 45.91 79 PRO A O 1
ATOM 575 N N . ALA A 1 80 ? 24.580 -38.137 -9.969 1.00 44.81 80 ALA A N 1
ATOM 576 C CA . ALA A 1 80 ? 25.664 -37.924 -10.955 1.00 44.81 80 ALA A CA 1
ATOM 577 C C . ALA A 1 80 ? 25.352 -38.215 -12.449 1.00 44.81 80 ALA A C 1
ATOM 579 O O . ALA A 1 80 ? 24.629 -39.169 -12.725 1.00 44.81 80 ALA A O 1
ATOM 580 N N . PRO A 1 81 ? 25.874 -37.426 -13.428 1.00 44.16 81 PRO A N 1
ATOM 581 C CA . PRO A 1 81 ? 27.210 -36.807 -13.447 1.00 44.16 81 PRO A CA 1
ATOM 582 C C . PRO A 1 81 ? 27.273 -35.299 -13.786 1.00 44.16 81 PRO A C 1
ATOM 584 O O . PRO A 1 81 ? 26.313 -34.685 -14.244 1.00 44.16 81 PRO A O 1
ATOM 587 N N . ALA A 1 82 ? 28.447 -34.719 -13.526 1.00 53.28 82 ALA A N 1
ATOM 588 C CA . ALA A 1 82 ? 28.813 -33.330 -13.793 1.00 53.28 82 ALA A CA 1
ATOM 589 C C . ALA A 1 82 ? 28.820 -32.987 -15.299 1.00 53.28 82 ALA A C 1
ATOM 591 O O . ALA A 1 82 ? 29.361 -33.765 -16.085 1.00 53.28 82 ALA A O 1
ATOM 592 N N . PRO A 1 83 ? 28.305 -31.811 -15.697 1.00 42.72 83 PRO A N 1
ATOM 593 C CA . PRO A 1 83 ? 28.621 -31.203 -16.983 1.00 42.72 83 PRO A CA 1
ATOM 594 C C . PRO A 1 83 ? 29.744 -30.155 -16.840 1.00 42.72 83 PRO A C 1
ATOM 596 O O . PRO A 1 83 ? 29.574 -29.134 -16.177 1.00 42.72 83 PRO A O 1
ATOM 599 N N . GLU A 1 84 ? 30.889 -30.403 -17.478 1.00 52.81 84 GLU A N 1
ATOM 600 C CA . GLU A 1 84 ? 31.827 -29.361 -17.938 1.00 52.81 84 GLU A CA 1
ATOM 601 C C . GLU A 1 84 ? 31.382 -28.854 -19.329 1.00 52.81 84 GLU A C 1
ATOM 603 O O . GLU A 1 84 ? 30.618 -29.541 -20.012 1.00 52.81 84 GLU A O 1
ATOM 608 N N . PRO A 1 85 ? 31.987 -27.789 -19.875 1.00 46.09 85 PRO A N 1
ATOM 609 C CA . PRO A 1 85 ? 32.014 -26.402 -19.434 1.00 46.09 85 PRO A CA 1
ATOM 610 C C . PRO A 1 85 ? 31.101 -25.529 -20.323 1.00 46.09 85 PRO A C 1
ATOM 612 O O . PRO A 1 85 ? 30.798 -25.854 -21.472 1.00 46.09 85 PRO A O 1
ATOM 615 N N . GLU A 1 86 ? 30.659 -24.399 -19.776 1.00 55.06 86 GLU A N 1
ATOM 616 C CA . GLU A 1 86 ? 29.768 -23.434 -20.428 1.00 55.06 86 GLU A CA 1
ATOM 617 C C . GLU A 1 86 ? 30.338 -22.888 -21.757 1.00 55.06 86 GLU A C 1
ATOM 619 O O . GLU A 1 86 ? 31.512 -22.507 -21.814 1.00 55.06 86 GLU A O 1
ATOM 624 N N . PRO A 1 87 ? 29.526 -22.771 -22.829 1.00 45.12 87 PRO A N 1
ATOM 625 C CA . PRO A 1 87 ? 29.895 -21.951 -23.973 1.00 45.12 87 PRO A CA 1
ATOM 626 C C . PRO A 1 87 ? 29.899 -20.475 -23.552 1.00 45.12 87 PRO A C 1
ATOM 628 O O . PRO A 1 87 ? 28.957 -19.986 -22.928 1.00 45.12 87 PRO A O 1
ATOM 631 N N . ALA A 1 88 ? 30.984 -19.783 -23.901 1.00 50.44 88 ALA A N 1
ATOM 632 C CA . ALA A 1 88 ? 31.236 -18.382 -23.589 1.00 50.44 88 ALA A CA 1
ATOM 633 C C . ALA A 1 88 ? 30.018 -17.471 -23.864 1.00 50.44 88 ALA A C 1
ATOM 635 O O . ALA A 1 88 ? 29.354 -17.636 -24.894 1.00 50.44 88 ALA A O 1
ATOM 636 N N . PRO A 1 89 ? 29.738 -16.476 -23.000 1.00 47.41 89 PRO A N 1
ATOM 637 C CA . PRO A 1 89 ? 28.651 -15.539 -23.228 1.00 47.41 89 PRO A CA 1
ATOM 638 C C . PRO A 1 89 ? 28.921 -14.725 -24.497 1.00 47.41 89 PRO A C 1
ATOM 640 O O . PRO A 1 89 ? 29.842 -13.908 -24.566 1.00 47.41 89 PRO A O 1
ATOM 643 N N . ALA A 1 90 ? 28.081 -14.957 -25.505 1.00 47.09 90 ALA A N 1
ATOM 644 C CA . ALA A 1 90 ? 27.911 -14.054 -26.626 1.00 47.09 90 ALA A CA 1
ATOM 645 C C . ALA A 1 90 ? 27.560 -12.658 -26.090 1.00 47.09 90 ALA A C 1
ATOM 647 O O . ALA A 1 90 ? 26.750 -12.513 -25.174 1.00 47.09 90 ALA A O 1
ATOM 648 N N . ALA A 1 91 ? 28.216 -11.649 -26.657 1.00 44.47 91 ALA A N 1
ATOM 649 C CA . ALA A 1 91 ? 28.137 -10.249 -26.273 1.00 44.47 91 ALA A CA 1
ATOM 650 C C . ALA A 1 91 ? 26.700 -9.787 -25.961 1.00 44.47 91 ALA A C 1
ATOM 652 O O . ALA A 1 91 ? 25.825 -9.778 -26.828 1.00 44.47 91 ALA A O 1
ATOM 653 N N . ALA A 1 92 ? 26.479 -9.371 -24.713 1.00 45.69 92 ALA A N 1
ATOM 654 C CA . ALA A 1 92 ? 25.250 -8.732 -24.275 1.00 45.69 92 ALA A CA 1
ATOM 655 C C . ALA A 1 92 ? 25.123 -7.346 -24.929 1.00 45.69 92 ALA A C 1
ATOM 657 O O . ALA A 1 92 ? 25.827 -6.402 -24.573 1.00 45.69 92 ALA A O 1
ATOM 658 N N . ALA A 1 93 ? 24.203 -7.223 -25.885 1.00 48.78 93 AL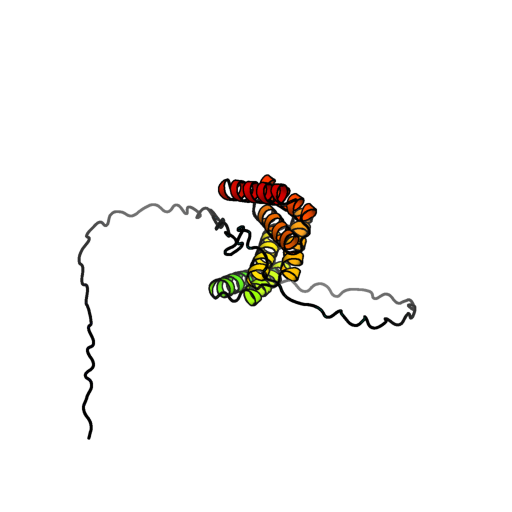A A N 1
ATOM 659 C CA . ALA A 1 93 ? 23.571 -5.946 -26.205 1.00 48.78 93 ALA A CA 1
ATOM 660 C C . ALA A 1 93 ? 22.671 -5.517 -25.015 1.00 48.78 93 ALA A C 1
ATOM 662 O O . ALA A 1 93 ? 22.259 -6.371 -24.226 1.00 48.78 93 ALA A O 1
ATOM 663 N N . PRO A 1 94 ? 22.390 -4.217 -24.818 1.00 47.41 94 PRO A N 1
ATOM 664 C CA . PRO A 1 94 ? 22.077 -3.668 -23.500 1.00 47.41 94 PRO A CA 1
ATOM 665 C C . PRO A 1 94 ? 20.679 -4.078 -23.022 1.00 47.41 94 PRO A C 1
ATOM 667 O O . PRO A 1 94 ? 19.670 -3.560 -23.497 1.00 47.41 94 PRO A O 1
ATOM 670 N N . ALA A 1 95 ? 20.618 -4.972 -22.034 1.00 55.28 95 ALA A N 1
ATOM 671 C CA . ALA A 1 95 ? 19.378 -5.391 -21.373 1.00 55.28 95 ALA A CA 1
ATOM 672 C C . ALA A 1 95 ? 18.626 -4.226 -20.685 1.00 55.28 95 ALA A C 1
ATOM 674 O O . ALA A 1 95 ? 17.426 -4.320 -20.422 1.00 55.28 95 ALA A O 1
ATOM 675 N N . ASP A 1 96 ? 19.308 -3.106 -20.439 1.00 60.78 96 ASP A N 1
ATOM 676 C CA . ASP A 1 96 ? 18.781 -1.975 -19.674 1.00 60.78 96 ASP A CA 1
ATOM 677 C C . ASP A 1 96 ? 17.762 -1.113 -20.444 1.00 60.78 96 ASP A C 1
ATOM 679 O O . ASP A 1 96 ? 16.867 -0.510 -19.841 1.00 60.78 96 ASP A O 1
ATOM 683 N N . SER A 1 97 ? 17.840 -1.047 -21.779 1.00 62.53 97 SER A N 1
ATOM 684 C CA . SER A 1 97 ? 16.919 -0.219 -22.578 1.00 62.53 97 SER A CA 1
ATOM 685 C C . SER A 1 97 ? 15.552 -0.881 -22.778 1.00 62.53 97 SER A C 1
ATOM 687 O O . SER A 1 97 ? 14.526 -0.204 -22.732 1.00 62.53 97 SER A O 1
ATOM 689 N N . ALA A 1 98 ? 15.516 -2.207 -22.927 1.00 67.50 98 ALA A N 1
ATOM 690 C CA . ALA A 1 98 ? 14.269 -2.964 -23.017 1.00 67.50 98 ALA A CA 1
ATOM 691 C C . ALA A 1 98 ? 13.537 -2.999 -21.664 1.00 67.50 98 ALA A C 1
ATOM 693 O O . ALA A 1 98 ? 12.358 -2.657 -21.598 1.00 67.50 98 ALA A O 1
ATOM 694 N N . ALA A 1 99 ? 14.251 -3.289 -20.567 1.00 76.31 99 ALA A N 1
ATOM 695 C CA . ALA A 1 99 ? 13.666 -3.316 -19.224 1.00 76.31 99 ALA A CA 1
ATOM 696 C C . ALA A 1 99 ? 13.114 -1.945 -18.787 1.00 76.31 99 ALA A C 1
ATOM 698 O O . ALA A 1 99 ? 12.070 -1.867 -18.137 1.00 76.31 99 ALA A O 1
ATOM 699 N N . SER A 1 100 ? 13.777 -0.847 -19.170 1.00 79.56 100 SER A N 1
ATOM 700 C CA . SER A 1 100 ? 13.258 0.505 -18.918 1.00 79.56 100 SER A CA 1
ATOM 701 C C . SER A 1 100 ? 12.034 0.846 -19.778 1.00 79.56 100 SER A C 1
ATOM 703 O O . SER A 1 100 ? 11.122 1.512 -19.281 1.00 79.56 100 SER A O 1
ATOM 705 N N . GLY A 1 101 ? 11.970 0.349 -21.018 1.00 88.12 101 GLY A N 1
ATOM 706 C CA . GLY A 1 101 ? 10.785 0.443 -21.874 1.00 88.12 101 GLY A CA 1
ATOM 707 C C . GLY A 1 101 ? 9.571 -0.286 -21.290 1.00 88.12 101 GLY A C 1
ATOM 708 O O . GLY A 1 101 ? 8.493 0.305 -21.188 1.00 88.12 101 GLY A O 1
ATOM 709 N N . ASP A 1 102 ? 9.757 -1.526 -20.835 1.00 92.94 102 ASP A N 1
ATOM 710 C CA . ASP A 1 102 ? 8.694 -2.336 -20.226 1.00 92.94 102 ASP A CA 1
ATOM 711 C C . ASP A 1 102 ? 8.197 -1.729 -18.906 1.00 92.94 102 ASP A C 1
ATOM 713 O O . ASP A 1 102 ? 6.988 -1.636 -18.660 1.00 92.94 102 ASP A O 1
ATOM 717 N N . LEU A 1 103 ? 9.117 -1.225 -18.076 1.00 94.88 103 LEU A N 1
ATOM 718 C CA . LEU A 1 103 ? 8.772 -0.519 -16.845 1.00 94.88 103 LEU A CA 1
ATOM 719 C C . LEU A 1 103 ? 7.857 0.684 -17.117 1.00 94.88 103 LEU A C 1
ATOM 721 O O . LEU A 1 103 ? 6.805 0.829 -16.486 1.00 94.88 103 LEU A O 1
ATOM 725 N N . GLU A 1 104 ? 8.246 1.554 -18.052 1.00 95.75 104 GLU A N 1
ATOM 726 C CA . GLU A 1 104 ? 7.476 2.758 -18.370 1.00 95.75 104 GLU A CA 1
ATOM 727 C C . GLU A 1 104 ? 6.123 2.412 -19.006 1.00 95.75 104 GLU A C 1
ATOM 729 O O . GLU A 1 104 ? 5.108 3.041 -18.680 1.00 95.75 104 GLU A O 1
ATOM 734 N N . TYR A 1 105 ? 6.076 1.369 -19.842 1.00 96.69 105 TYR A N 1
ATOM 735 C CA . TYR A 1 105 ? 4.833 0.849 -20.406 1.00 96.69 105 TYR A CA 1
ATOM 736 C C . TYR A 1 105 ? 3.831 0.475 -19.305 1.00 96.69 105 TYR A C 1
ATOM 738 O O . TYR A 1 105 ? 2.699 0.978 -19.310 1.00 96.69 105 TYR A O 1
ATOM 746 N N . HIS A 1 106 ? 4.246 -0.337 -18.329 1.00 97.94 106 HIS A N 1
ATOM 747 C CA . HIS A 1 106 ? 3.379 -0.777 -17.235 1.00 97.94 106 HIS A CA 1
ATOM 748 C C . HIS A 1 106 ? 2.930 0.390 -16.348 1.00 97.94 106 HIS A C 1
ATOM 750 O O . HIS A 1 106 ? 1.745 0.514 -16.031 1.00 97.94 106 HIS A O 1
ATOM 756 N N . ILE A 1 107 ? 3.824 1.321 -16.002 1.00 97.44 107 ILE A N 1
ATOM 757 C CA . ILE A 1 107 ? 3.462 2.501 -15.198 1.00 97.44 107 ILE A CA 1
ATOM 758 C C . ILE A 1 107 ? 2.434 3.370 -15.935 1.00 97.44 107 ILE A C 1
ATOM 760 O O . ILE A 1 107 ? 1.441 3.820 -15.346 1.00 97.44 107 ILE A O 1
ATOM 764 N N . SER A 1 108 ? 2.649 3.608 -17.228 1.00 97.50 108 SER A N 1
ATOM 765 C CA . SER A 1 108 ? 1.741 4.391 -18.063 1.00 97.50 108 SER A CA 1
ATOM 766 C C . SER A 1 108 ? 0.390 3.692 -18.251 1.00 97.50 108 SER A C 1
ATOM 768 O O . SER A 1 108 ? -0.664 4.328 -18.145 1.00 97.50 108 SER A O 1
ATOM 770 N N . ALA A 1 109 ? 0.378 2.373 -18.455 1.00 98.12 109 ALA A N 1
ATOM 771 C CA . ALA A 1 109 ? -0.843 1.573 -18.497 1.00 98.12 109 ALA A CA 1
ATOM 772 C C . ALA A 1 109 ? -1.609 1.632 -17.165 1.00 98.12 109 ALA A C 1
ATOM 774 O O . ALA A 1 109 ? -2.804 1.945 -17.169 1.00 98.12 109 ALA A O 1
ATOM 775 N N . ALA A 1 110 ? -0.923 1.456 -16.032 1.00 98.12 110 ALA A N 1
ATOM 776 C CA . ALA A 1 110 ? -1.510 1.528 -14.697 1.00 98.12 110 ALA A CA 1
ATOM 777 C C . ALA A 1 110 ? -2.228 2.864 -14.461 1.00 98.12 110 ALA A C 1
ATOM 779 O O . ALA A 1 110 ? -3.393 2.891 -14.053 1.00 98.12 110 ALA A O 1
ATOM 780 N N . LYS A 1 111 ? -1.566 3.983 -14.789 1.00 97.81 111 LYS A N 1
ATOM 781 C CA . LYS A 1 111 ? -2.133 5.336 -14.668 1.00 97.81 111 LYS A CA 1
ATOM 782 C C . LYS A 1 111 ? -3.366 5.522 -15.556 1.00 97.81 111 LYS A C 1
ATOM 784 O O . LYS A 1 111 ? -4.380 6.042 -15.086 1.00 97.81 111 LYS A O 1
ATOM 789 N N . ARG A 1 112 ? -3.322 5.059 -16.813 1.00 98.38 112 ARG A N 1
ATOM 790 C CA . ARG A 1 112 ? -4.471 5.123 -17.738 1.00 98.38 112 ARG A CA 1
ATOM 791 C C . ARG A 1 112 ? -5.659 4.307 -17.226 1.00 98.38 112 ARG A C 1
ATOM 793 O O . ARG A 1 112 ? -6.782 4.809 -17.227 1.00 98.38 112 ARG A O 1
ATOM 800 N N . TYR A 1 113 ? -5.428 3.083 -16.751 1.00 98.44 113 TYR A N 1
ATOM 801 C CA . TYR A 1 113 ? -6.482 2.255 -16.162 1.00 98.44 113 TYR A CA 1
ATOM 802 C C . TYR A 1 113 ? -7.062 2.884 -14.893 1.00 98.44 113 TYR A C 1
ATOM 804 O O . TYR A 1 113 ? -8.283 2.918 -14.726 1.00 98.44 113 TYR A O 1
ATOM 812 N N . ALA A 1 114 ? -6.215 3.443 -14.026 1.00 97.31 114 ALA A N 1
ATOM 813 C CA . ALA A 1 114 ? -6.654 4.119 -12.811 1.00 97.31 114 ALA A CA 1
ATOM 814 C C . ALA A 1 114 ? -7.542 5.334 -13.126 1.00 97.31 114 ALA A C 1
ATOM 816 O O . ALA A 1 114 ? -8.591 5.500 -12.499 1.00 97.31 114 ALA A O 1
ATOM 817 N N . ALA A 1 115 ? -7.176 6.137 -14.133 1.00 97.25 115 ALA A N 1
ATOM 818 C CA . ALA A 1 115 ? -7.977 7.271 -14.602 1.00 97.25 115 ALA A CA 1
ATOM 819 C C . ALA A 1 115 ? -9.357 6.833 -15.129 1.00 97.25 115 ALA A C 1
ATOM 821 O O . ALA A 1 115 ? -10.362 7.497 -14.880 1.00 97.25 115 ALA A O 1
ATOM 822 N N . LYS A 1 116 ? -9.428 5.663 -15.775 1.00 97.81 116 LYS A N 1
ATOM 823 C CA . LYS A 1 116 ? -10.676 5.038 -16.247 1.00 97.81 116 LYS A CA 1
ATOM 824 C C . LYS A 1 116 ? -11.440 4.273 -15.157 1.00 97.81 116 LYS A C 1
ATOM 826 O O . LYS A 1 116 ? -12.419 3.599 -15.463 1.00 97.81 116 LYS A O 1
ATOM 831 N N . LYS A 1 117 ? -11.006 4.344 -13.892 1.00 97.06 117 LYS A N 1
ATOM 832 C CA . LYS A 1 117 ? -11.552 3.575 -12.754 1.00 97.06 117 LYS A CA 1
ATOM 833 C C . LYS A 1 117 ? -11.486 2.050 -12.941 1.00 97.06 117 LYS A C 1
ATOM 835 O O . LYS A 1 117 ? -12.148 1.300 -12.227 1.00 97.06 117 LYS A O 1
ATOM 840 N N . GLN A 1 118 ? -10.648 1.571 -13.860 1.00 98.06 118 GLN A N 1
ATOM 841 C CA . GLN A 1 118 ? -10.379 0.153 -14.094 1.00 98.06 118 GLN A CA 1
ATOM 842 C C . GLN A 1 118 ? -9.348 -0.338 -13.070 1.00 98.06 118 GLN A C 1
ATOM 844 O O . GLN A 1 118 ? -8.218 -0.691 -13.398 1.00 98.06 118 GLN A O 1
ATOM 849 N N . TYR A 1 119 ? -9.728 -0.315 -11.791 1.00 98.25 119 TYR A N 1
ATOM 850 C CA . TYR A 1 119 ? -8.789 -0.477 -10.680 1.00 98.25 119 TYR A CA 1
ATOM 851 C C . TYR A 1 119 ? -8.120 -1.854 -10.630 1.00 98.25 119 TYR A C 1
ATOM 853 O O . TYR A 1 119 ? -6.949 -1.946 -10.281 1.00 98.25 119 TYR A O 1
ATOM 861 N N . LYS A 1 120 ? -8.818 -2.925 -11.032 1.00 98.50 120 LYS A N 1
ATOM 862 C CA . LYS A 1 120 ? -8.212 -4.265 -11.121 1.00 98.50 120 LYS A CA 1
ATOM 863 C C . LYS A 1 120 ? -7.081 -4.301 -12.153 1.00 98.50 120 LYS A C 1
ATOM 865 O O . LYS A 1 120 ? -6.011 -4.813 -11.850 1.00 98.50 120 LYS A O 1
ATOM 870 N N . SER A 1 121 ? -7.305 -3.712 -13.327 1.00 98.50 121 SER A N 1
ATOM 871 C CA . SER A 1 121 ? -6.289 -3.596 -14.378 1.00 98.50 121 SER A CA 1
ATOM 872 C C . SER A 1 121 ? -5.135 -2.705 -13.926 1.00 98.50 121 SER A C 1
ATOM 874 O O . SER A 1 121 ? -3.984 -3.094 -14.047 1.00 98.50 121 SER A O 1
ATOM 876 N N . ALA A 1 122 ? -5.428 -1.561 -13.302 1.00 98.56 122 ALA A N 1
ATOM 877 C CA . ALA A 1 122 ? -4.393 -0.684 -12.760 1.00 98.56 122 ALA A CA 1
ATOM 878 C C . ALA A 1 122 ? -3.506 -1.388 -11.719 1.00 98.56 122 ALA A C 1
ATOM 880 O O . ALA A 1 122 ? -2.290 -1.239 -11.746 1.00 98.56 122 ALA A O 1
ATOM 881 N N . ALA A 1 123 ? -4.104 -2.181 -10.823 1.00 98.50 123 ALA A N 1
ATOM 882 C CA . ALA A 1 123 ? -3.360 -2.981 -9.856 1.00 98.50 123 ALA A CA 1
ATOM 883 C C . ALA A 1 123 ? -2.461 -4.026 -10.532 1.00 98.50 123 ALA A C 1
ATOM 885 O O . ALA A 1 123 ? -1.328 -4.218 -10.099 1.00 98.50 123 ALA A O 1
ATOM 886 N N . ALA A 1 124 ? -2.962 -4.694 -11.576 1.00 98.62 124 ALA A N 1
ATOM 887 C CA . ALA A 1 124 ? -2.192 -5.683 -12.323 1.00 98.62 124 ALA A CA 1
ATOM 888 C C . ALA A 1 124 ? -0.958 -5.049 -12.976 1.00 98.62 124 ALA A C 1
ATOM 890 O O . ALA A 1 124 ? 0.138 -5.571 -12.813 1.00 98.62 124 ALA A O 1
ATOM 891 N N . GLU A 1 125 ? -1.117 -3.891 -13.618 1.00 98.62 125 GLU A N 1
ATOM 892 C CA . GLU A 1 125 ? -0.005 -3.169 -14.244 1.00 98.62 125 GLU A CA 1
ATOM 893 C C . GLU A 1 125 ? 1.027 -2.668 -13.219 1.00 98.62 125 GLU A C 1
ATOM 895 O O . GLU A 1 125 ? 2.225 -2.798 -13.442 1.00 98.62 125 GLU A O 1
ATOM 900 N N . TYR A 1 126 ? 0.598 -2.160 -12.054 1.00 98.44 126 TYR A N 1
ATOM 901 C CA . TYR A 1 126 ? 1.547 -1.809 -10.988 1.00 98.44 126 TYR A CA 1
ATOM 902 C C . TYR A 1 126 ? 2.327 -3.024 -10.474 1.00 98.44 126 TYR A C 1
ATOM 904 O O . TYR A 1 126 ? 3.521 -2.905 -10.222 1.00 98.44 126 TYR A O 1
ATOM 912 N N . GLY A 1 127 ? 1.682 -4.187 -10.343 1.00 97.75 127 GLY A N 1
ATOM 913 C CA . GLY A 1 127 ? 2.366 -5.430 -9.979 1.00 97.75 127 GLY A CA 1
ATOM 914 C C . GLY A 1 127 ? 3.337 -5.906 -11.065 1.00 97.75 127 GLY A C 1
ATOM 915 O O . GLY A 1 127 ? 4.452 -6.312 -10.750 1.00 97.75 127 GLY A O 1
ATOM 916 N N . ALA A 1 128 ? 2.940 -5.795 -12.336 1.00 97.81 128 ALA A N 1
ATOM 917 C CA . ALA A 1 128 ? 3.766 -6.148 -13.489 1.00 97.81 128 ALA A CA 1
ATOM 918 C C . ALA A 1 128 ? 4.978 -5.222 -13.662 1.00 97.81 128 ALA A C 1
ATOM 920 O O . ALA A 1 128 ? 5.990 -5.660 -14.186 1.00 97.81 128 ALA A O 1
ATOM 921 N N . ALA A 1 129 ? 4.923 -3.982 -13.168 1.00 97.56 129 ALA A N 1
ATOM 922 C CA . ALA A 1 129 ? 6.062 -3.066 -13.174 1.00 97.56 129 ALA A CA 1
ATOM 923 C C . ALA A 1 129 ? 7.192 -3.485 -12.210 1.00 97.56 129 ALA A C 1
ATOM 925 O O . ALA A 1 129 ? 8.349 -3.147 -12.441 1.00 97.56 129 ALA A O 1
ATOM 926 N N . VAL A 1 130 ? 6.884 -4.205 -11.120 1.00 96.62 130 VAL A N 1
ATOM 927 C CA . VAL A 1 130 ? 7.845 -4.489 -10.033 1.00 96.62 130 VAL A CA 1
ATOM 928 C C . VAL A 1 130 ? 9.095 -5.259 -10.492 1.00 96.62 130 VAL A C 1
ATOM 930 O O . VAL A 1 130 ? 10.184 -4.856 -10.087 1.00 96.62 130 VAL A O 1
ATOM 933 N N . PRO A 1 131 ? 9.005 -6.320 -11.320 1.00 96.19 131 PRO A N 1
ATOM 934 C CA . PRO A 1 131 ? 10.178 -7.063 -11.787 1.00 96.19 131 PRO A CA 1
ATOM 935 C C . PRO A 1 131 ? 11.140 -6.243 -12.655 1.00 96.19 131 PRO A C 1
ATOM 937 O O . PRO A 1 131 ? 12.313 -6.589 -12.738 1.00 96.19 131 PRO A O 1
ATOM 940 N N . PHE A 1 132 ? 10.666 -5.155 -13.271 1.00 95.62 132 PHE A N 1
ATOM 941 C CA . PHE A 1 132 ? 11.484 -4.267 -14.104 1.00 95.62 132 PHE A CA 1
ATOM 942 C C . PHE A 1 132 ? 12.165 -3.150 -13.301 1.00 95.62 132 PHE A C 1
ATOM 944 O O . PHE A 1 132 ? 12.910 -2.341 -13.853 1.00 95.62 132 PHE A O 1
ATOM 951 N N . VAL A 1 133 ? 11.911 -3.072 -11.991 1.00 94.06 133 VAL A N 1
ATOM 952 C CA . VAL A 1 133 ? 12.588 -2.122 -11.109 1.00 94.06 133 VAL A CA 1
ATOM 953 C C . VAL A 1 133 ? 13.965 -2.674 -10.730 1.00 94.06 133 VAL A C 1
ATOM 955 O O . VAL A 1 133 ? 14.031 -3.783 -10.191 1.00 94.06 133 VAL A O 1
ATOM 958 N N . PRO A 1 134 ? 15.058 -1.910 -10.931 1.00 93.38 134 PRO A N 1
ATOM 959 C CA . PRO A 1 134 ? 16.389 -2.337 -10.521 1.00 93.38 134 PRO A CA 1
ATOM 960 C C . PRO A 1 134 ? 16.443 -2.754 -9.048 1.00 93.38 134 PRO A C 1
ATOM 962 O O . PRO A 1 134 ? 15.805 -2.152 -8.176 1.00 93.38 134 PRO A O 1
ATOM 965 N N . ALA A 1 135 ? 17.236 -3.782 -8.748 1.00 91.81 135 ALA A N 1
ATOM 966 C CA . ALA A 1 135 ? 17.467 -4.191 -7.370 1.00 91.81 135 ALA A CA 1
ATOM 967 C C . ALA A 1 135 ? 18.046 -3.013 -6.564 1.00 91.81 135 ALA A C 1
ATOM 969 O O . ALA A 1 135 ? 18.972 -2.343 -7.006 1.00 91.81 135 ALA A O 1
ATOM 970 N N . GLY A 1 136 ? 17.489 -2.749 -5.381 1.00 92.94 136 GLY A N 1
ATOM 971 C CA . GLY A 1 136 ? 17.887 -1.603 -4.554 1.00 92.94 136 GLY A CA 1
ATOM 972 C C . GLY A 1 136 ? 17.003 -0.361 -4.709 1.00 92.94 136 GLY A C 1
ATOM 973 O O . GLY A 1 136 ? 17.021 0.500 -3.834 1.00 92.94 136 GLY A O 1
ATOM 974 N N . ASP A 1 137 ? 16.194 -0.266 -5.766 1.00 94.44 137 ASP A N 1
ATOM 975 C CA . ASP A 1 137 ? 15.402 0.935 -6.038 1.00 94.44 137 ASP A CA 1
ATOM 976 C C . ASP A 1 137 ? 14.094 0.972 -5.220 1.00 94.44 137 ASP A C 1
ATOM 978 O O . ASP A 1 137 ? 13.257 0.061 -5.250 1.00 94.44 137 ASP A O 1
ATOM 982 N N . ALA A 1 138 ? 13.909 2.073 -4.486 1.00 94.62 138 ALA A N 1
ATOM 983 C CA . ALA A 1 138 ? 12.755 2.322 -3.630 1.00 94.62 138 ALA A CA 1
ATOM 984 C C . ALA A 1 138 ? 11.428 2.450 -4.403 1.00 94.62 138 ALA A C 1
ATOM 986 O O . ALA A 1 138 ? 10.366 2.255 -3.809 1.00 94.62 138 ALA A O 1
ATOM 987 N N . ARG A 1 139 ? 11.451 2.692 -5.724 1.00 96.00 139 ARG A N 1
ATOM 988 C CA . ARG A 1 139 ? 10.241 2.713 -6.570 1.00 96.00 139 ARG A CA 1
ATOM 989 C C . ARG A 1 139 ? 9.452 1.405 -6.510 1.00 96.00 139 ARG A C 1
ATOM 991 O O . ARG A 1 139 ? 8.231 1.428 -6.650 1.00 96.00 139 ARG A O 1
ATOM 998 N N . ALA A 1 140 ? 10.103 0.277 -6.216 1.00 96.81 140 ALA A N 1
ATOM 999 C CA . ALA A 1 140 ? 9.407 -0.991 -6.002 1.00 96.81 140 ALA A CA 1
ATOM 1000 C C . ALA A 1 140 ? 8.408 -0.916 -4.830 1.00 96.81 140 ALA A C 1
ATOM 1002 O O . ALA A 1 140 ? 7.315 -1.473 -4.916 1.00 96.81 140 ALA A O 1
ATOM 1003 N N . VAL A 1 141 ? 8.749 -0.191 -3.756 1.00 98.25 141 VAL A N 1
ATOM 1004 C CA . VAL A 1 141 ? 7.849 0.045 -2.613 1.00 98.25 141 VAL A CA 1
ATOM 1005 C C . VAL A 1 141 ? 6.634 0.850 -3.061 1.00 98.25 141 VAL A C 1
ATOM 1007 O O . VAL A 1 141 ? 5.502 0.485 -2.748 1.00 98.25 141 VAL A O 1
ATOM 1010 N N . GLN A 1 142 ? 6.866 1.910 -3.839 1.00 97.38 142 GLN A N 1
ATOM 1011 C CA . GLN A 1 142 ? 5.801 2.747 -4.381 1.00 97.38 142 GLN A CA 1
ATOM 1012 C C . GLN A 1 142 ? 4.837 1.940 -5.261 1.00 97.38 142 GLN A C 1
ATOM 1014 O O . GLN A 1 142 ? 3.626 2.074 -5.115 1.00 97.38 142 GLN A O 1
ATOM 1019 N N . PHE A 1 143 ? 5.326 1.087 -6.163 1.00 98.06 143 PHE A N 1
ATOM 1020 C CA . PHE A 1 143 ? 4.434 0.321 -7.042 1.00 98.06 143 PHE A CA 1
ATOM 1021 C C . PHE A 1 143 ? 3.599 -0.713 -6.284 1.00 98.06 143 PHE A C 1
ATOM 1023 O O . PHE A 1 143 ? 2.404 -0.830 -6.555 1.00 98.06 143 PHE A O 1
ATOM 1030 N N . LEU A 1 144 ? 4.169 -1.382 -5.279 1.00 98.50 144 LEU A N 1
ATOM 1031 C CA . LEU A 1 144 ? 3.422 -2.294 -4.405 1.00 98.50 144 LEU A CA 1
ATOM 1032 C C . LEU A 1 144 ? 2.367 -1.553 -3.562 1.00 98.50 144 LEU A C 1
ATOM 1034 O O . LEU A 1 144 ? 1.230 -2.013 -3.440 1.00 98.50 144 LEU A O 1
ATOM 1038 N N . GLU A 1 145 ? 2.696 -0.368 -3.038 1.00 98.44 145 GLU A N 1
ATOM 1039 C CA . GLU A 1 145 ? 1.732 0.499 -2.344 1.00 98.44 145 GLU A CA 1
ATOM 1040 C C . GLU A 1 145 ? 0.572 0.884 -3.270 1.00 98.44 145 GLU A C 1
ATOM 1042 O O . GLU A 1 145 ? -0.599 0.700 -2.923 1.00 98.44 145 GLU A O 1
ATOM 1047 N N . ARG A 1 146 ? 0.878 1.340 -4.490 1.00 98.38 146 ARG A N 1
ATOM 1048 C CA . ARG A 1 146 ? -0.134 1.732 -5.478 1.00 98.38 146 ARG A CA 1
ATOM 1049 C C . ARG A 1 146 ? -0.982 0.555 -5.938 1.00 98.38 146 ARG A C 1
ATOM 1051 O O . ARG A 1 146 ? -2.192 0.722 -6.113 1.00 98.38 146 ARG A O 1
ATOM 1058 N N . GLN A 1 147 ? -0.393 -0.629 -6.079 1.00 98.62 147 GLN A N 1
ATOM 1059 C CA . GLN A 1 147 ? -1.119 -1.871 -6.326 1.00 98.62 147 GLN A CA 1
ATOM 1060 C C . GLN A 1 147 ? -2.138 -2.136 -5.207 1.00 98.62 147 GLN A C 1
ATOM 1062 O O . GLN A 1 147 ? -3.321 -2.328 -5.500 1.00 98.62 147 GLN A O 1
ATOM 1067 N N . GLY A 1 148 ? -1.719 -2.078 -3.938 1.00 98.25 148 GLY A N 1
ATOM 1068 C CA . GLY A 1 148 ? -2.611 -2.239 -2.782 1.00 98.25 148 GLY A CA 1
ATOM 1069 C C . GLY A 1 148 ? -3.743 -1.212 -2.766 1.00 98.25 148 GLY A C 1
ATOM 1070 O O . GLY A 1 148 ? -4.914 -1.559 -2.595 1.00 98.25 148 GLY A O 1
ATOM 1071 N N . ALA A 1 149 ? -3.427 0.050 -3.053 1.00 98.12 149 ALA A N 1
ATOM 1072 C CA . ALA A 1 149 ? -4.410 1.122 -3.128 1.00 98.12 149 ALA A CA 1
ATOM 1073 C C . ALA A 1 149 ? -5.443 0.914 -4.252 1.00 98.12 149 ALA A C 1
ATOM 1075 O O . ALA A 1 149 ? -6.637 1.162 -4.059 1.00 98.12 149 ALA A O 1
ATOM 1076 N N . MET A 1 150 ? -5.015 0.439 -5.425 1.00 98.56 150 MET A N 1
ATOM 1077 C CA . MET A 1 150 ? -5.925 0.074 -6.514 1.00 98.56 150 MET A CA 1
ATOM 1078 C C . MET A 1 150 ? -6.809 -1.120 -6.132 1.00 98.56 150 MET A C 1
ATOM 1080 O O . MET A 1 150 ? -8.011 -1.103 -6.396 1.00 98.56 150 MET A O 1
ATOM 1084 N N . LEU A 1 151 ? -6.256 -2.126 -5.452 1.00 98.50 151 LEU A N 1
ATOM 1085 C CA . LEU A 1 151 ? -7.016 -3.287 -4.979 1.00 98.50 151 LEU A CA 1
ATOM 1086 C C . LEU A 1 151 ? -8.081 -2.900 -3.946 1.00 98.50 151 LEU A C 1
ATOM 1088 O O . LEU A 1 151 ? -9.204 -3.399 -4.033 1.00 98.50 151 LEU A O 1
ATOM 1092 N N . LEU A 1 152 ? -7.788 -1.956 -3.044 1.00 97.19 152 LEU A N 1
ATOM 1093 C CA . LEU A 1 152 ? -8.792 -1.391 -2.136 1.00 97.19 152 LEU A CA 1
ATOM 1094 C C . LEU A 1 152 ? -9.941 -0.732 -2.897 1.00 97.19 152 LEU A C 1
ATOM 1096 O O . LEU A 1 152 ? -11.105 -1.032 -2.638 1.00 97.19 152 LEU A O 1
ATOM 1100 N N . ARG A 1 153 ? -9.631 0.128 -3.875 1.00 96.50 153 ARG A N 1
ATOM 1101 C CA . ARG A 1 153 ? -10.658 0.777 -4.707 1.00 96.50 153 ARG A CA 1
ATOM 1102 C C . ARG A 1 153 ? -11.466 -0.229 -5.536 1.00 96.50 153 ARG A C 1
ATOM 1104 O O . ARG A 1 153 ? -12.611 0.046 -5.881 1.00 96.50 153 ARG A O 1
ATOM 1111 N N . ALA A 1 154 ? -10.882 -1.383 -5.852 1.00 96.94 154 ALA A N 1
ATOM 1112 C CA . ALA A 1 154 ? -11.550 -2.491 -6.527 1.00 96.94 154 ALA A CA 1
ATOM 1113 C C . ALA A 1 154 ? -12.399 -3.376 -5.590 1.00 96.94 154 ALA A C 1
ATOM 1115 O O . ALA A 1 154 ? -13.014 -4.329 -6.072 1.00 96.94 154 ALA A O 1
ATOM 1116 N N . GLY A 1 155 ? -12.404 -3.114 -4.276 1.00 95.81 155 GLY A N 1
ATOM 1117 C CA . GLY A 1 155 ? -13.083 -3.936 -3.269 1.00 95.81 155 GLY A CA 1
ATOM 1118 C C . GLY A 1 155 ? -12.386 -5.268 -2.964 1.00 95.81 155 GLY A C 1
ATOM 1119 O O . GLY A 1 155 ? -12.973 -6.136 -2.324 1.00 95.81 155 GLY A O 1
ATOM 1120 N N . ALA A 1 156 ? -11.145 -5.460 -3.416 1.00 97.25 156 ALA A N 1
ATOM 1121 C CA . ALA A 1 156 ? -10.367 -6.676 -3.197 1.00 97.25 156 ALA A CA 1
ATOM 1122 C C . ALA A 1 156 ? -9.527 -6.569 -1.910 1.00 97.25 156 ALA A C 1
ATOM 1124 O O . ALA A 1 156 ? -8.299 -6.636 -1.963 1.00 97.25 156 ALA A O 1
ATOM 1125 N N . GLU A 1 157 ? -10.193 -6.391 -0.762 1.00 95.19 157 GLU A N 1
ATOM 1126 C CA . GLU A 1 157 ? -9.551 -6.139 0.543 1.00 95.19 157 GLU A CA 1
ATOM 1127 C C . GLU A 1 157 ? -8.450 -7.166 0.909 1.00 95.19 157 GLU A C 1
ATOM 1129 O O . GLU A 1 157 ? -7.366 -6.725 1.295 1.00 95.19 157 GLU A O 1
ATOM 1134 N N . PRO A 1 158 ? -8.623 -8.498 0.724 1.00 97.56 158 PRO A N 1
ATOM 1135 C CA . PRO A 1 158 ? -7.560 -9.463 1.030 1.00 97.56 158 PRO A CA 1
ATOM 1136 C C . PRO A 1 158 ? -6.299 -9.255 0.184 1.00 97.56 158 PRO A C 1
ATOM 1138 O O . PRO A 1 158 ? -5.203 -9.150 0.720 1.00 97.56 158 PRO A O 1
ATOM 1141 N N . LYS A 1 159 ? -6.459 -9.075 -1.133 1.00 98.12 159 LYS A N 1
ATOM 1142 C CA . LYS A 1 159 ? -5.324 -8.835 -2.036 1.00 98.12 159 LYS A CA 1
ATOM 1143 C C . LYS A 1 159 ? -4.643 -7.498 -1.746 1.00 98.12 159 LYS A C 1
ATOM 1145 O O . LYS A 1 159 ? -3.435 -7.371 -1.912 1.00 98.12 159 LYS A O 1
ATOM 1150 N N . ALA A 1 160 ? -5.413 -6.491 -1.333 1.00 98.44 160 ALA A N 1
ATOM 1151 C CA . ALA A 1 160 ? -4.852 -5.207 -0.940 1.00 98.44 160 ALA A CA 1
ATOM 1152 C C . ALA A 1 160 ? -3.965 -5.336 0.304 1.00 98.44 160 ALA A C 1
ATOM 1154 O O . ALA A 1 160 ? -2.864 -4.789 0.320 1.00 98.44 160 ALA A O 1
ATOM 1155 N N . LYS A 1 161 ? -4.415 -6.095 1.312 1.00 98.50 161 LYS A N 1
ATOM 1156 C CA . LYS A 1 161 ? -3.626 -6.410 2.509 1.00 98.50 161 LYS A CA 1
ATOM 1157 C C . LYS A 1 161 ? -2.289 -7.056 2.137 1.00 98.50 161 LY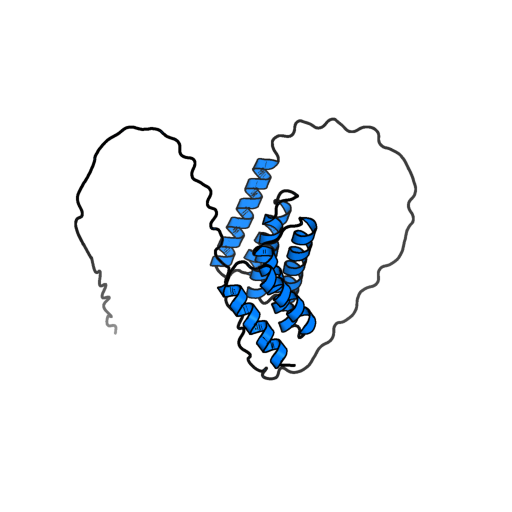S A C 1
ATOM 1159 O O . LYS A 1 161 ? -1.256 -6.633 2.658 1.00 98.50 161 LYS A O 1
ATOM 1164 N N . ASP A 1 162 ? -2.311 -8.029 1.229 1.00 98.50 162 ASP A N 1
ATOM 1165 C CA . ASP A 1 162 ? -1.102 -8.717 0.764 1.00 98.50 162 ASP A CA 1
ATOM 1166 C C . ASP A 1 162 ? -0.147 -7.742 0.061 1.00 98.50 162 ASP A C 1
ATOM 1168 O O . ASP A 1 162 ? 1.034 -7.686 0.397 1.00 98.50 162 ASP A O 1
ATOM 1172 N N . ALA A 1 163 ? -0.659 -6.898 -0.841 1.00 98.62 163 ALA A N 1
ATOM 1173 C CA . ALA A 1 163 ? 0.149 -5.911 -1.559 1.00 98.62 163 ALA A CA 1
ATOM 1174 C C . ALA A 1 163 ? 0.779 -4.855 -0.628 1.00 98.62 163 ALA A C 1
ATOM 1176 O O . ALA A 1 163 ? 1.962 -4.543 -0.760 1.00 98.62 163 ALA A O 1
ATOM 1177 N N . PHE A 1 164 ? 0.034 -4.338 0.357 1.00 98.75 164 PHE A N 1
ATOM 1178 C CA . PHE A 1 164 ? 0.602 -3.420 1.352 1.00 98.75 164 PHE A CA 1
ATOM 1179 C C . PHE A 1 164 ? 1.635 -4.099 2.255 1.00 98.75 164 PHE A C 1
ATOM 1181 O O . PHE A 1 164 ? 2.635 -3.475 2.607 1.00 98.75 164 PHE A O 1
ATOM 1188 N N . SER A 1 165 ? 1.425 -5.369 2.609 1.00 98.75 165 SER A N 1
ATOM 1189 C CA . SER A 1 165 ? 2.400 -6.134 3.395 1.00 98.75 165 SER A CA 1
ATOM 1190 C C . SER A 1 165 ? 3.689 -6.339 2.596 1.00 98.75 165 SER A C 1
ATOM 1192 O O . SER A 1 165 ? 4.768 -6.030 3.093 1.00 98.75 165 SER A O 1
ATOM 1194 N N . ALA A 1 166 ? 3.572 -6.709 1.316 1.00 98.56 166 ALA A N 1
ATOM 1195 C CA . ALA A 1 166 ? 4.706 -6.806 0.403 1.00 98.56 166 ALA A CA 1
ATOM 1196 C C . ALA A 1 166 ? 5.454 -5.470 0.252 1.00 98.56 166 ALA A C 1
ATOM 1198 O O . ALA A 1 166 ? 6.684 -5.458 0.223 1.00 98.56 166 ALA A O 1
ATOM 1199 N N . ALA A 1 167 ? 4.743 -4.336 0.198 1.00 98.62 167 ALA A N 1
ATOM 1200 C CA . ALA A 1 167 ? 5.367 -3.012 0.161 1.00 98.62 167 ALA A CA 1
ATOM 1201 C C . ALA A 1 167 ? 6.197 -2.731 1.428 1.00 98.62 167 A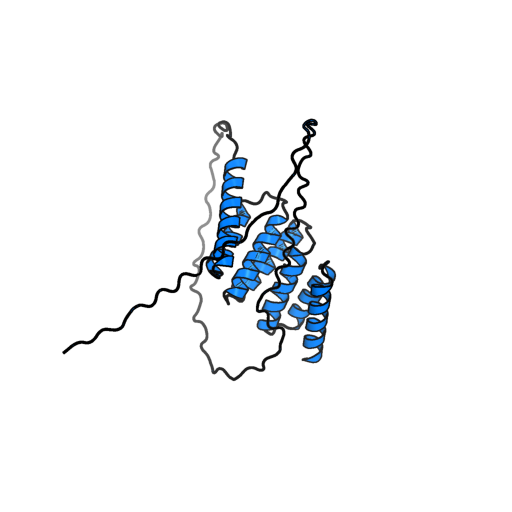LA A C 1
ATOM 1203 O O . ALA A 1 167 ? 7.331 -2.259 1.328 1.00 98.62 167 ALA A O 1
ATOM 1204 N N . ILE A 1 168 ? 5.665 -3.056 2.611 1.00 98.69 168 ILE A N 1
ATOM 1205 C CA . ILE A 1 168 ? 6.363 -2.897 3.898 1.00 98.69 168 ILE A CA 1
ATOM 1206 C C . ILE A 1 168 ? 7.599 -3.804 3.966 1.00 98.69 168 ILE A C 1
ATOM 1208 O O . ILE A 1 168 ? 8.677 -3.344 4.347 1.00 98.69 168 ILE A O 1
ATOM 1212 N N . ASP A 1 169 ? 7.473 -5.068 3.558 1.00 98.56 169 ASP A N 1
ATOM 1213 C CA . ASP A 1 169 ? 8.588 -6.019 3.544 1.00 98.56 169 ASP A CA 1
ATOM 1214 C C . ASP A 1 169 ? 9.680 -5.589 2.562 1.00 98.56 169 ASP A C 1
ATOM 1216 O O . ASP A 1 169 ? 10.869 -5.607 2.897 1.00 98.56 169 ASP A O 1
ATOM 1220 N N . LYS A 1 170 ? 9.288 -5.106 1.376 1.00 98.31 170 LYS A N 1
ATOM 1221 C CA . LYS A 1 170 ? 10.221 -4.551 0.391 1.00 98.31 170 LYS A CA 1
ATOM 1222 C C . LYS A 1 170 ? 10.933 -3.318 0.939 1.00 98.31 170 LYS A C 1
ATOM 1224 O O . LYS A 1 170 ? 12.149 -3.219 0.800 1.00 98.31 170 LYS A O 1
ATOM 1229 N N . ALA A 1 171 ? 10.217 -2.412 1.603 1.00 98.06 171 ALA A N 1
ATOM 1230 C CA . ALA A 1 171 ? 10.820 -1.234 2.219 1.00 98.06 171 ALA A CA 1
ATOM 1231 C C . ALA A 1 171 ? 11.827 -1.616 3.308 1.00 98.06 171 ALA A C 1
ATOM 1233 O O . ALA A 1 171 ? 12.930 -1.076 3.339 1.00 98.06 171 ALA A O 1
ATOM 1234 N N . LYS A 1 172 ? 11.496 -2.605 4.148 1.00 98.19 172 LYS A N 1
ATOM 1235 C CA . LYS A 1 172 ? 12.408 -3.137 5.167 1.00 98.19 172 LYS A CA 1
ATOM 1236 C C . LYS A 1 172 ? 13.671 -3.733 4.542 1.00 98.19 172 LYS A C 1
ATOM 1238 O O . LYS A 1 172 ? 14.767 -3.429 5.005 1.00 98.19 172 LYS A O 1
ATOM 1243 N N . ALA A 1 173 ? 13.528 -4.541 3.491 1.00 97.81 173 ALA A N 1
ATOM 1244 C CA . ALA A 1 173 ? 14.658 -5.141 2.781 1.00 97.81 173 ALA A CA 1
ATOM 1245 C C . ALA A 1 173 ? 15.583 -4.080 2.163 1.00 97.81 173 ALA A C 1
ATOM 1247 O O . ALA A 1 173 ? 16.803 -4.213 2.213 1.00 97.81 173 ALA A O 1
ATOM 1248 N N . LEU A 1 174 ? 15.002 -3.004 1.630 1.00 97.00 174 LEU A N 1
ATOM 1249 C CA . LEU A 1 174 ? 15.732 -1.888 1.029 1.00 97.00 174 LEU A CA 1
ATOM 1250 C C . LEU A 1 174 ? 16.223 -0.848 2.046 1.00 97.00 174 LEU A C 1
ATOM 1252 O O . LEU A 1 174 ? 16.909 0.093 1.659 1.00 97.00 174 LEU A O 1
ATOM 1256 N N . LYS A 1 175 ? 15.849 -0.974 3.329 1.00 97.00 175 LYS A N 1
ATOM 1257 C CA . LYS A 1 175 ? 15.997 0.084 4.347 1.00 97.00 175 LYS A CA 1
ATOM 1258 C C . LYS A 1 175 ? 15.427 1.435 3.873 1.00 97.00 175 LYS A C 1
ATOM 1260 O O . LYS A 1 175 ? 15.922 2.495 4.246 1.00 97.00 175 LYS A O 1
ATOM 1265 N N . ALA A 1 176 ? 14.386 1.386 3.044 1.00 92.69 176 ALA A N 1
ATOM 1266 C CA . ALA A 1 176 ? 13.716 2.552 2.495 1.00 92.69 176 ALA A CA 1
ATOM 1267 C C . ALA A 1 176 ? 12.656 3.075 3.476 1.00 92.69 176 ALA A C 1
ATOM 1269 O O . ALA A 1 176 ? 11.983 2.302 4.160 1.00 92.69 176 ALA A O 1
ATOM 1270 N N . GLY A 1 177 ? 12.498 4.396 3.529 1.00 92.38 177 GLY A N 1
ATOM 1271 C CA . GLY A 1 177 ? 11.496 5.078 4.347 1.00 92.38 177 GLY A CA 1
ATOM 1272 C C . GLY A 1 177 ? 10.661 6.064 3.533 1.00 92.38 177 GLY A C 1
ATOM 1273 O O . GLY A 1 177 ? 10.606 6.001 2.308 1.00 92.38 177 GLY A O 1
ATOM 1274 N N . GLY A 1 178 ? 10.022 7.004 4.225 1.00 92.62 178 GLY A N 1
ATOM 1275 C CA . GLY A 1 178 ? 9.276 8.094 3.601 1.00 92.62 178 GLY A CA 1
ATOM 1276 C C . GLY A 1 178 ? 7.798 7.791 3.361 1.00 92.62 178 GLY A C 1
ATOM 1277 O O . GLY A 1 178 ? 7.207 6.880 3.946 1.00 92.62 178 GLY A O 1
ATOM 1278 N N . ASN A 1 179 ? 7.178 8.615 2.514 1.00 94.25 179 ASN A N 1
ATOM 1279 C CA . ASN A 1 179 ? 5.723 8.663 2.386 1.00 94.25 179 ASN A CA 1
ATOM 1280 C C . ASN A 1 179 ? 5.114 7.407 1.751 1.00 94.25 179 ASN A C 1
ATOM 1282 O O . ASN A 1 179 ? 3.995 7.058 2.112 1.00 94.25 179 ASN A O 1
ATOM 1286 N N . ASP A 1 180 ? 5.823 6.703 0.867 1.00 95.38 180 ASP A N 1
ATOM 1287 C CA . ASP A 1 180 ? 5.307 5.458 0.284 1.00 95.38 180 ASP A CA 1
ATOM 1288 C C . ASP A 1 180 ? 5.186 4.355 1.354 1.00 95.38 180 ASP A C 1
ATOM 1290 O O . ASP A 1 180 ? 4.158 3.685 1.440 1.00 95.38 180 ASP A O 1
ATOM 1294 N N . LEU A 1 181 ? 6.167 4.237 2.261 1.00 97.69 181 LEU A N 1
ATOM 1295 C CA . LEU A 1 181 ? 6.077 3.325 3.409 1.00 97.69 181 LEU A CA 1
ATOM 1296 C C . LEU A 1 181 ? 4.993 3.765 4.407 1.00 97.69 181 LEU A C 1
ATOM 1298 O O . LEU A 1 181 ? 4.251 2.930 4.929 1.00 97.69 181 LEU A O 1
ATOM 1302 N N . ALA A 1 182 ? 4.863 5.073 4.653 1.00 97.81 182 ALA A N 1
ATOM 1303 C CA . ALA A 1 182 ? 3.788 5.606 5.488 1.00 97.81 182 ALA A CA 1
ATOM 1304 C C . ALA A 1 182 ? 2.401 5.254 4.914 1.00 97.81 182 ALA A C 1
ATOM 1306 O O . ALA A 1 182 ? 1.519 4.810 5.649 1.00 97.81 182 ALA A O 1
ATOM 1307 N N . ASN A 1 183 ? 2.224 5.392 3.596 1.00 97.25 183 ASN A N 1
ATOM 1308 C CA . ASN A 1 183 ? 0.993 5.038 2.891 1.00 97.25 183 ASN A CA 1
ATOM 1309 C C . ASN A 1 183 ? 0.730 3.527 2.913 1.00 97.25 183 ASN A C 1
ATOM 1311 O O . ASN A 1 183 ? -0.417 3.120 3.096 1.00 97.25 183 ASN A O 1
ATOM 1315 N N . ALA A 1 184 ? 1.765 2.690 2.806 1.00 98.31 184 ALA A N 1
ATOM 1316 C CA . ALA A 1 184 ? 1.613 1.242 2.922 1.00 98.31 184 ALA A CA 1
ATOM 1317 C C . ALA A 1 184 ? 1.124 0.825 4.320 1.00 98.31 184 ALA A C 1
ATOM 1319 O O . ALA A 1 184 ? 0.172 0.053 4.439 1.00 98.31 184 ALA A O 1
ATOM 1320 N N . HIS A 1 185 ? 1.699 1.396 5.385 1.00 98.69 185 HIS A N 1
ATOM 1321 C CA . HIS A 1 185 ? 1.204 1.191 6.749 1.00 98.69 185 HIS A CA 1
ATOM 1322 C C . HIS A 1 185 ? -0.226 1.711 6.933 1.00 98.69 185 HIS A C 1
ATOM 1324 O O . HIS A 1 185 ? -1.047 1.036 7.551 1.00 98.69 185 HIS A O 1
ATOM 1330 N N . LEU A 1 186 ? -0.559 2.869 6.360 1.00 98.56 186 LEU A N 1
ATOM 1331 C CA . LEU A 1 186 ? -1.919 3.407 6.385 1.00 98.56 186 LEU A CA 1
ATOM 1332 C C . LEU A 1 186 ? -2.920 2.452 5.714 1.00 98.56 186 LEU A C 1
ATOM 1334 O O . LEU A 1 186 ? -3.966 2.148 6.286 1.00 98.56 186 LEU A O 1
ATOM 1338 N N . GLY A 1 187 ? -2.587 1.959 4.519 1.00 98.06 187 GLY A N 1
ATOM 1339 C CA . GLY A 1 187 ? -3.409 1.023 3.756 1.00 98.06 187 GLY A CA 1
ATOM 1340 C C . GLY A 1 187 ? -3.589 -0.320 4.461 1.00 98.06 187 GLY A C 1
ATOM 1341 O O . GLY A 1 187 ? -4.709 -0.833 4.537 1.00 98.06 187 GLY A O 1
ATOM 1342 N N . LEU A 1 188 ? -2.519 -0.864 5.049 1.00 98.69 188 LEU A N 1
ATOM 1343 C CA . LEU A 1 188 ? -2.582 -2.089 5.847 1.00 98.69 188 LEU A CA 1
ATOM 1344 C C . LEU A 1 188 ? -3.428 -1.896 7.114 1.00 98.69 188 LEU A C 1
ATOM 1346 O O . LEU A 1 188 ? -4.258 -2.750 7.425 1.00 98.69 188 LEU A O 1
ATOM 1350 N N . GLY A 1 189 ? -3.264 -0.766 7.810 1.00 98.31 189 GLY A N 1
ATOM 1351 C CA . GLY A 1 189 ? -4.080 -0.400 8.970 1.00 98.31 189 GLY A CA 1
ATOM 1352 C C . GLY A 1 189 ? -5.572 -0.400 8.640 1.00 98.31 189 GLY A C 1
ATOM 1353 O O . GLY A 1 189 ? -6.357 -1.027 9.350 1.00 98.31 189 GLY A O 1
ATOM 1354 N N . TYR A 1 190 ? -5.941 0.184 7.499 1.00 98.19 190 TYR A N 1
ATOM 1355 C CA . TYR A 1 190 ? -7.319 0.176 7.009 1.00 98.19 190 TYR A CA 1
ATOM 1356 C C . TYR A 1 190 ? -7.843 -1.234 6.712 1.00 98.19 190 TYR A C 1
ATOM 1358 O O . TYR A 1 190 ? -8.942 -1.588 7.141 1.00 98.19 190 TYR A O 1
ATOM 1366 N N . CYS A 1 191 ? -7.054 -2.076 6.034 1.00 98.00 191 CYS A N 1
ATOM 1367 C CA . CYS A 1 191 ? -7.443 -3.466 5.770 1.00 98.00 191 CYS A CA 1
ATOM 1368 C C . CYS A 1 191 ? -7.699 -4.244 7.074 1.00 98.00 191 CYS A C 1
ATOM 1370 O O . CYS A 1 191 ? -8.657 -5.011 7.173 1.00 98.00 191 CYS A O 1
ATOM 1372 N N . LEU A 1 192 ? -6.855 -4.037 8.088 1.00 98.12 192 LEU A N 1
ATOM 1373 C CA . LEU A 1 192 ? -6.966 -4.696 9.391 1.00 98.12 192 LEU A CA 1
ATOM 1374 C C . LEU A 1 192 ? -8.174 -4.200 10.189 1.00 98.12 192 LEU A C 1
ATOM 1376 O O . LEU A 1 192 ? -8.892 -5.008 10.775 1.00 98.12 192 LEU A O 1
ATOM 1380 N N . GLU A 1 193 ? -8.444 -2.896 10.162 1.00 96.88 193 GLU A N 1
ATOM 1381 C CA . GLU A 1 193 ? -9.627 -2.303 10.786 1.00 96.88 193 GLU A CA 1
ATOM 1382 C C . GLU A 1 193 ? -10.917 -2.898 10.205 1.00 96.88 193 GLU A C 1
ATOM 1384 O O . GLU A 1 193 ? -11.821 -3.307 10.941 1.00 96.88 193 GLU A O 1
ATOM 1389 N N . LYS A 1 194 ? -10.981 -3.011 8.874 1.00 95.94 194 LYS A N 1
ATOM 1390 C CA . LYS A 1 194 ? -12.107 -3.616 8.149 1.00 95.94 194 LYS A CA 1
ATOM 1391 C C . LYS A 1 194 ? -12.297 -5.087 8.502 1.00 95.94 194 LYS A C 1
ATOM 1393 O O . LYS A 1 194 ? -13.434 -5.519 8.689 1.00 95.94 194 LYS A O 1
ATOM 1398 N N . ALA A 1 195 ? -11.197 -5.808 8.706 1.00 96.25 195 ALA A N 1
ATOM 1399 C CA . ALA A 1 195 ? -11.178 -7.173 9.223 1.00 96.25 195 ALA A CA 1
ATOM 1400 C C . ALA A 1 195 ? -11.423 -7.276 10.745 1.00 96.25 195 ALA A C 1
ATOM 1402 O O . ALA A 1 195 ? -11.277 -8.356 11.310 1.00 96.25 195 ALA A O 1
ATOM 1403 N N . LYS A 1 196 ? -11.779 -6.172 11.423 1.00 96.19 196 LYS A N 1
ATOM 1404 C CA . LYS A 1 196 ? -12.000 -6.080 12.880 1.00 96.19 196 LYS A CA 1
ATOM 1405 C C . LYS A 1 196 ? -10.780 -6.423 13.736 1.00 96.19 196 LYS A C 1
ATOM 1407 O O . LYS A 1 196 ? -10.899 -6.562 14.951 1.00 96.19 196 LYS A O 1
ATOM 1412 N N . ASN A 1 197 ? -9.592 -6.451 13.139 1.00 97.25 197 ASN A N 1
ATOM 1413 C CA . ASN A 1 197 ? -8.336 -6.580 13.858 1.00 97.25 197 ASN A CA 1
ATOM 1414 C C . ASN A 1 197 ? -7.830 -5.192 14.304 1.00 97.25 197 ASN A C 1
ATOM 1416 O O . ASN A 1 197 ? -6.891 -4.620 13.747 1.00 97.25 197 ASN A O 1
ATOM 1420 N N . ILE A 1 198 ? -8.515 -4.625 15.301 1.00 97.44 198 ILE A N 1
ATOM 1421 C CA . ILE A 1 198 ? -8.265 -3.262 15.792 1.00 97.44 198 ILE A CA 1
ATOM 1422 C C . ILE A 1 198 ? -6.869 -3.077 16.419 1.00 97.44 198 ILE A C 1
ATOM 1424 O O . ILE A 1 198 ? -6.262 -2.032 16.169 1.00 97.44 198 ILE A O 1
ATOM 1428 N N . PRO A 1 199 ? -6.319 -4.006 17.230 1.00 97.69 199 PRO A N 1
ATOM 1429 C CA . PRO A 1 199 ? -4.999 -3.795 17.827 1.00 97.69 199 PRO A CA 1
ATOM 1430 C C . PRO A 1 199 ? -3.887 -3.686 16.770 1.00 97.69 199 PRO A C 1
ATOM 1432 O O . PRO A 1 199 ? -3.049 -2.785 16.853 1.00 97.69 199 PRO A O 1
ATOM 1435 N N . GLU A 1 200 ? -3.908 -4.522 15.734 1.00 98.06 200 GLU A N 1
ATOM 1436 C CA . GLU A 1 200 ? -2.926 -4.477 14.651 1.00 98.06 200 GLU A CA 1
ATOM 1437 C C . GLU A 1 200 ? -3.161 -3.289 13.711 1.00 98.06 200 GLU A C 1
ATOM 1439 O O . GLU A 1 200 ? -2.192 -2.716 13.201 1.00 98.06 200 GLU A O 1
ATOM 1444 N N . ALA A 1 201 ? -4.418 -2.872 13.517 1.00 98.25 201 ALA A N 1
ATOM 1445 C CA . ALA A 1 201 ? -4.738 -1.647 12.788 1.00 98.25 201 ALA A CA 1
ATOM 1446 C C . ALA A 1 201 ? -4.106 -0.418 13.461 1.00 98.25 201 ALA A C 1
ATOM 1448 O O . ALA A 1 201 ? -3.410 0.356 12.804 1.00 98.25 201 ALA A O 1
ATOM 1449 N N . LEU A 1 202 ? -4.264 -0.283 14.785 1.00 98.12 202 LEU A N 1
ATOM 1450 C CA . LEU A 1 202 ? -3.682 0.816 15.563 1.00 98.12 202 LEU A CA 1
ATOM 1451 C C . LEU A 1 202 ? -2.155 0.867 15.448 1.00 98.12 202 LEU A C 1
ATOM 1453 O O . LEU A 1 202 ? -1.614 1.937 15.182 1.00 98.12 202 LEU A O 1
ATOM 1457 N N . LYS A 1 203 ? -1.467 -0.279 15.561 1.00 98.50 203 LYS A N 1
ATOM 1458 C CA . LYS A 1 203 ? -0.002 -0.353 15.385 1.00 98.50 203 LYS A CA 1
ATOM 1459 C C . LYS A 1 203 ? 0.438 0.170 14.015 1.00 98.50 203 LYS A C 1
ATOM 1461 O O . LYS A 1 203 ? 1.453 0.852 13.904 1.00 98.50 203 LYS A O 1
ATOM 1466 N N . ASN A 1 204 ? -0.312 -0.154 12.963 1.00 98.62 204 ASN A N 1
ATOM 1467 C CA . ASN A 1 204 ? -0.003 0.297 11.609 1.00 98.62 204 ASN A CA 1
ATOM 1468 C C . ASN A 1 204 ? -0.302 1.788 11.411 1.00 98.62 204 ASN A C 1
ATOM 1470 O O . ASN A 1 204 ? 0.522 2.498 10.839 1.00 98.62 204 ASN A O 1
ATOM 1474 N N . TYR A 1 205 ? -1.418 2.293 11.937 1.00 98.56 205 TYR A N 1
ATOM 1475 C CA . TYR A 1 205 ? -1.707 3.725 11.904 1.00 98.56 205 TYR A CA 1
ATOM 1476 C C . TYR A 1 205 ? -0.676 4.547 12.683 1.00 98.56 205 TYR A C 1
ATOM 1478 O O . TYR A 1 205 ? -0.258 5.600 12.208 1.00 98.56 205 TYR A O 1
ATOM 1486 N N . GLU A 1 206 ? -0.211 4.070 13.839 1.00 98.50 206 GLU A N 1
ATOM 1487 C CA . GLU A 1 206 ? 0.851 4.733 14.604 1.00 98.50 206 GLU A CA 1
ATOM 1488 C C . GLU A 1 206 ? 2.150 4.817 13.786 1.00 98.50 206 GLU A C 1
ATOM 1490 O O . GLU A 1 206 ? 2.678 5.914 13.609 1.00 98.50 206 GLU A O 1
ATOM 1495 N N . LYS A 1 207 ? 2.576 3.720 13.144 1.00 98.44 207 LYS A N 1
ATOM 1496 C CA . LYS A 1 207 ? 3.723 3.744 12.216 1.00 98.44 207 LYS A CA 1
ATOM 1497 C C . LYS A 1 207 ? 3.530 4.720 11.053 1.00 98.44 207 LYS A C 1
ATOM 1499 O O . LYS A 1 207 ? 4.438 5.480 10.734 1.00 98.44 207 LYS A O 1
ATOM 1504 N N . ALA A 1 208 ? 2.354 4.731 10.426 1.00 98.19 208 ALA A N 1
ATOM 1505 C CA . ALA A 1 208 ? 2.057 5.649 9.326 1.00 98.19 208 ALA A CA 1
ATOM 1506 C C . ALA A 1 208 ? 2.137 7.125 9.762 1.00 98.19 208 ALA A C 1
ATOM 1508 O O . ALA A 1 208 ? 2.661 7.962 9.026 1.00 98.19 208 ALA A O 1
ATOM 1509 N N . LYS A 1 209 ? 1.651 7.443 10.970 1.00 97.81 209 LYS A N 1
ATOM 1510 C CA . LYS A 1 209 ? 1.716 8.785 11.571 1.00 97.81 209 LYS A CA 1
ATOM 1511 C C . LYS A 1 209 ? 3.157 9.240 11.811 1.00 97.81 209 LYS A C 1
ATOM 1513 O O . LYS A 1 209 ? 3.447 10.423 11.632 1.00 97.81 209 LYS A O 1
ATOM 1518 N N . ASP A 1 210 ? 4.020 8.325 12.240 1.00 97.62 210 ASP A N 1
ATOM 1519 C CA . ASP A 1 210 ? 5.414 8.628 12.570 1.00 97.62 210 ASP A CA 1
ATOM 1520 C C . ASP A 1 210 ? 6.278 8.777 11.310 1.00 97.62 210 ASP A C 1
ATOM 1522 O O . ASP A 1 210 ? 7.195 9.594 11.283 1.00 97.62 210 ASP A O 1
ATOM 1526 N N . LEU A 1 211 ? 5.949 8.040 10.245 1.00 96.50 211 LEU A N 1
ATOM 1527 C CA . LEU A 1 211 ? 6.684 8.057 8.978 1.00 96.50 211 LEU A CA 1
ATOM 1528 C C . LEU A 1 211 ? 6.249 9.165 8.010 1.00 96.50 211 LEU A C 1
ATOM 1530 O O . LEU A 1 211 ? 7.032 9.555 7.143 1.00 96.50 211 LEU A O 1
ATOM 1534 N N . THR A 1 212 ? 5.004 9.646 8.089 1.00 96.12 212 THR A N 1
ATOM 1535 C CA . THR A 1 212 ? 4.520 10.646 7.128 1.00 96.12 212 THR A CA 1
ATOM 1536 C C . THR A 1 212 ? 5.093 12.033 7.400 1.00 96.12 212 THR A C 1
ATOM 1538 O O . THR A 1 212 ? 5.087 12.529 8.528 1.00 96.12 212 THR A O 1
ATOM 1541 N N . THR A 1 213 ? 5.500 12.712 6.329 1.00 96.25 213 THR A N 1
ATOM 1542 C CA . THR A 1 213 ? 5.895 14.125 6.381 1.00 96.25 213 THR A CA 1
ATOM 1543 C C . THR A 1 213 ? 4.725 15.075 6.127 1.00 96.25 213 THR A C 1
ATOM 1545 O O . THR A 1 213 ? 4.874 16.281 6.292 1.00 96.25 213 THR A O 1
ATOM 1548 N N . SER A 1 214 ? 3.544 14.565 5.750 1.00 93.56 214 SER A N 1
ATOM 1549 C CA . SER A 1 214 ? 2.373 15.390 5.437 1.00 93.56 214 SER A CA 1
ATOM 1550 C C . SER A 1 214 ? 1.604 15.769 6.710 1.00 93.56 214 SER A C 1
ATOM 1552 O O . SER A 1 214 ? 0.973 14.894 7.317 1.00 93.56 214 SER A O 1
ATOM 1554 N N . PRO A 1 215 ? 1.534 17.061 7.094 1.00 95.25 215 PRO A N 1
ATOM 1555 C CA . PRO A 1 215 ? 0.803 17.483 8.292 1.00 95.25 215 PRO A CA 1
ATOM 1556 C C . PRO A 1 215 ? -0.687 17.133 8.211 1.00 95.25 215 PRO A C 1
ATOM 1558 O O . PRO A 1 215 ? -1.278 16.634 9.166 1.00 95.25 215 PRO A O 1
ATOM 1561 N N . LYS A 1 216 ? -1.289 17.316 7.028 1.00 93.88 216 LYS A N 1
ATOM 1562 C CA . LYS A 1 216 ? -2.697 16.987 6.773 1.00 93.88 216 LYS A CA 1
ATOM 1563 C C . LYS A 1 216 ? -2.978 15.498 6.975 1.00 93.88 216 LYS A C 1
ATOM 1565 O O . LYS A 1 216 ? -4.003 15.146 7.561 1.00 93.88 216 LYS A O 1
ATOM 1570 N N . LEU A 1 217 ? -2.093 14.626 6.487 1.00 92.12 217 LEU A N 1
ATOM 1571 C CA . LEU A 1 217 ? -2.247 13.184 6.663 1.00 92.12 217 LEU A CA 1
ATOM 1572 C C . LEU A 1 217 ? -2.039 12.788 8.127 1.00 92.12 217 LEU A C 1
ATOM 1574 O O . LEU A 1 217 ? -2.858 12.057 8.677 1.00 92.12 217 LEU A O 1
ATOM 1578 N N . LYS A 1 218 ? -1.018 13.350 8.782 1.00 96.06 218 LYS A N 1
ATOM 1579 C CA . LYS A 1 218 ? -0.730 13.127 10.202 1.00 96.06 218 LYS A CA 1
ATOM 1580 C C . LYS A 1 218 ? -1.930 13.452 11.096 1.00 96.06 218 LYS A C 1
ATOM 1582 O O . LYS A 1 218 ? -2.285 12.645 11.958 1.00 96.06 218 LYS A O 1
ATOM 1587 N N . THR A 1 219 ? -2.611 14.575 10.853 1.00 96.38 219 THR A N 1
ATOM 1588 C CA . THR A 1 219 ? -3.835 14.952 11.583 1.00 96.38 219 THR A CA 1
ATOM 1589 C C . THR A 1 219 ? -4.957 13.938 11.375 1.00 96.38 219 THR A C 1
ATOM 1591 O O . THR A 1 219 ? -5.575 13.500 12.344 1.00 96.38 219 THR A O 1
ATOM 1594 N N . ARG A 1 220 ? -5.196 13.503 10.131 1.00 94.69 220 ARG A N 1
ATOM 1595 C CA . ARG A 1 220 ? -6.231 12.498 9.822 1.00 94.69 220 ARG A CA 1
ATOM 1596 C C . ARG A 1 220 ? -5.954 11.154 10.491 1.00 94.69 220 ARG A C 1
ATOM 1598 O O . ARG A 1 220 ? -6.863 10.548 11.055 1.00 94.69 220 ARG A O 1
ATOM 1605 N N . ILE A 1 221 ? -4.703 10.700 10.461 1.00 96.81 221 ILE A N 1
ATOM 1606 C CA . ILE A 1 221 ? -4.299 9.454 11.119 1.00 96.81 221 ILE A CA 1
ATOM 1607 C C . ILE A 1 221 ? -4.489 9.573 12.636 1.00 96.81 221 ILE A C 1
ATOM 1609 O O . ILE A 1 221 ? -5.046 8.674 13.258 1.00 96.81 221 ILE A O 1
ATOM 1613 N N . THR A 1 222 ? -4.112 10.710 13.227 1.00 97.50 222 THR A N 1
ATOM 1614 C CA . THR A 1 222 ? -4.299 10.974 14.664 1.00 97.50 222 THR A CA 1
ATOM 1615 C C . THR A 1 222 ? -5.776 10.907 15.066 1.00 97.50 222 THR A C 1
ATOM 1617 O O . THR A 1 222 ? -6.112 10.251 16.050 1.00 97.50 222 THR A O 1
ATOM 1620 N N . GLN A 1 223 ? -6.669 11.513 14.277 1.00 96.38 223 GLN A N 1
ATOM 1621 C CA . GLN A 1 223 ? -8.119 11.433 14.497 1.00 96.38 223 GLN A CA 1
ATOM 1622 C C . GLN A 1 223 ? -8.642 9.994 14.383 1.00 96.38 223 GLN A C 1
ATOM 1624 O O . GLN A 1 223 ? -9.442 9.565 15.210 1.00 96.38 223 GLN A O 1
ATOM 1629 N N . THR A 1 224 ? -8.152 9.234 13.399 1.00 96.00 224 THR A N 1
ATOM 1630 C CA . THR A 1 224 ? -8.520 7.820 13.201 1.00 96.00 224 THR A CA 1
ATOM 1631 C C . THR A 1 224 ? -8.136 6.977 14.416 1.00 96.00 224 THR A C 1
ATOM 1633 O O . THR A 1 224 ? -8.961 6.244 14.954 1.00 96.00 224 THR A O 1
ATOM 1636 N N . ILE A 1 225 ? -6.902 7.134 14.905 1.00 97.50 225 ILE A N 1
ATOM 1637 C CA . ILE A 1 225 ? -6.405 6.450 16.107 1.00 97.50 225 ILE A CA 1
ATOM 1638 C C . ILE A 1 225 ? -7.271 6.791 17.325 1.00 97.50 225 ILE A C 1
ATOM 1640 O O . ILE A 1 225 ? -7.649 5.887 18.069 1.00 97.50 225 ILE A O 1
ATOM 1644 N N . ALA A 1 226 ? -7.592 8.072 17.532 1.00 97.25 226 ALA A N 1
ATOM 1645 C CA . ALA A 1 226 ? -8.424 8.509 18.652 1.00 97.25 226 ALA A CA 1
ATOM 1646 C C . ALA A 1 226 ? -9.830 7.890 18.593 1.00 97.25 226 ALA A C 1
ATOM 1648 O O . ALA A 1 226 ? -10.299 7.344 19.590 1.00 97.25 226 ALA A O 1
ATOM 1649 N N . GLY A 1 227 ? -10.465 7.894 17.415 1.00 96.19 227 GLY A N 1
ATOM 1650 C CA . GLY A 1 227 ? -11.782 7.288 17.213 1.00 96.19 227 GLY A CA 1
ATOM 1651 C C . GLY A 1 227 ? -11.795 5.781 17.484 1.00 96.19 227 GLY A C 1
ATOM 1652 O O . GLY A 1 227 ? -12.677 5.287 18.180 1.00 96.19 227 GLY A O 1
ATOM 1653 N N . LEU A 1 228 ? -10.784 5.049 17.007 1.00 94.75 228 LEU A N 1
ATOM 1654 C CA . LEU A 1 228 ? -10.674 3.605 17.241 1.00 94.75 228 LEU A CA 1
ATOM 1655 C C . LEU A 1 228 ? -10.384 3.246 18.700 1.00 94.75 228 LEU A C 1
ATOM 1657 O O . LEU A 1 228 ? -10.812 2.189 19.157 1.00 94.75 228 LEU A O 1
ATOM 1661 N N . LYS A 1 229 ? -9.657 4.097 19.433 1.00 94.88 229 LYS A N 1
ATOM 1662 C CA . LYS A 1 229 ? -9.415 3.908 20.872 1.00 94.88 229 LYS A CA 1
ATOM 1663 C C . LYS A 1 229 ? -10.676 4.175 21.698 1.00 94.88 229 LYS A C 1
ATOM 1665 O O . LYS A 1 229 ? -10.890 3.468 22.671 1.00 94.88 229 LYS A O 1
ATOM 1670 N N . ALA A 1 230 ? -11.505 5.137 21.292 1.00 94.69 230 ALA A N 1
ATOM 1671 C CA . ALA A 1 230 ? -12.763 5.461 21.968 1.00 94.69 230 ALA A CA 1
ATOM 1672 C C . ALA A 1 230 ? -13.893 4.443 21.713 1.00 94.69 230 ALA A C 1
ATOM 1674 O O . ALA A 1 230 ? -14.857 4.407 22.467 1.00 94.69 230 ALA A O 1
ATOM 1675 N N . ALA A 1 231 ? -13.798 3.646 20.646 1.00 88.12 231 ALA A N 1
ATOM 1676 C CA . ALA A 1 231 ? -14.800 2.642 20.281 1.00 88.12 231 ALA A CA 1
ATOM 1677 C C . ALA A 1 231 ? -14.558 1.247 20.901 1.00 88.12 231 ALA A C 1
ATOM 1679 O O . ALA A 1 231 ? -15.290 0.313 20.568 1.00 88.12 231 ALA A O 1
ATOM 1680 N N . LYS A 1 232 ? -13.514 1.089 21.724 1.00 68.88 232 LYS A N 1
ATOM 1681 C CA . LYS A 1 232 ? -13.233 -0.129 22.500 1.00 68.88 232 LYS A CA 1
ATOM 1682 C C . LYS A 1 232 ? -13.911 -0.063 23.858 1.00 68.88 232 LYS A C 1
ATOM 1684 O O . LYS A 1 232 ? -14.348 -1.141 24.307 1.00 68.88 232 LYS A O 1
#

Sequence (232 aa):
MGKTFIVFLTLAFLTGCSGMRRSSTAEDETVELPSRGGDSSQAFSLPGVPLKFMPPAARTKAAAPAPSAEQKPAEAPKPAPAPEPEPAPAAAAPADSAASGDLEYHISAAKRYAAKKQYKSAAAEYGAAVPFVPAGDARAVQFLERQGAMLLRAGAEPKAKDAFSAAIDKAKALKAGGNDLANAHLGLGYCLEKAKNIPEALKNYEKAKDLTTSPKLKTRITQTIAGLKAAK